Protein AF-A0A6M1SI58-F1 (afdb_monomer_lite)

Radius of gyration: 18.42 Å; chains: 1; bounding box: 45×37×58 Å

Sequence (220 aa):
MPNAGKHRKKKLYQYTIYLAISLVVLVLFWVMNTLDSTPFRLFFGDTNPLVLATFYVVLGLLLFWIHLSKNWLRVYRKENTEGLILAAALALVFGVITIMIDLISPFPEGINLPFPLSLLFYPAIGFVVEILFHLLPLTLLLWLTTKTVKRWSLKDVIWPVIILVAFLEPQYQVLSGFGTQDLMWTDIYVGVYIFLINLTQLWLFKRYDFVSMYLFRLVY

Foldseek 3Di:
DPCPVVLVVVLVVQVVVLVVLLVLLLVLLVVLCVVPCVVVCVVPPPDRSNVVSVVLSVLVSVLQVLCSVVVQFTAADPPLPVLQVVLLVVLVVLVVVVVVVCVVPNDDPPPADDPPNNLSPQLNVLSSCCSPLPSVQLSVQLVCCCVVPVPDDSVRVNLVSQLVSLQPVLVVVLVVPSDDPDDDVVSVVSSVSSSVLSSVLSVSRRVGRNVSSSSSSSND

pLDDT: mean 92.64, std 9.33, range [49.31, 98.69]

Structure (mmCIF, N/CA/C/O backbone):
data_AF-A0A6M1SI58-F1
#
_entry.id   AF-A0A6M1SI58-F1
#
loop_
_atom_site.group_PDB
_atom_site.id
_atom_site.type_symbol
_atom_site.label_atom_id
_atom_site.label_alt_id
_atom_site.label_comp_id
_atom_site.label_asym_id
_atom_site.label_entity_id
_atom_site.label_seq_id
_atom_site.pdbx_PDB_ins_code
_atom_site.Cartn_x
_atom_site.Cartn_y
_atom_site.Cartn_z
_atom_site.occupancy
_atom_site.B_iso_or_equiv
_atom_site.auth_seq_id
_atom_site.auth_comp_id
_atom_site.auth_asym_id
_atom_site.auth_atom_id
_atom_site.pdbx_PDB_model_num
ATOM 1 N N . MET A 1 1 ? -22.406 -9.442 32.245 1.00 56.19 1 MET A N 1
ATOM 2 C CA . MET A 1 1 ? -21.170 -9.145 31.475 1.00 56.19 1 MET A CA 1
ATOM 3 C C . MET A 1 1 ? -20.987 -10.022 30.204 1.00 56.19 1 MET A C 1
ATOM 5 O O . MET A 1 1 ? -19.941 -10.640 30.052 1.00 56.19 1 MET A O 1
ATOM 9 N N . PRO A 1 2 ? -21.927 -10.069 29.232 1.00 60.81 2 PRO A N 1
ATOM 10 C CA . PRO A 1 2 ? -21.791 -10.937 28.040 1.00 60.81 2 PRO A CA 1
ATOM 11 C C . PRO A 1 2 ? -21.026 -10.344 26.827 1.00 60.81 2 PRO A C 1
ATOM 13 O O . PRO A 1 2 ? -20.729 -11.066 25.879 1.00 60.81 2 PRO A O 1
ATOM 16 N N . ASN A 1 3 ? -20.660 -9.053 26.817 1.00 67.25 3 ASN A N 1
ATOM 17 C CA . ASN A 1 3 ? -20.132 -8.393 25.603 1.00 67.25 3 ASN A CA 1
ATOM 18 C C . ASN A 1 3 ? -18.601 -8.435 25.406 1.00 67.25 3 ASN A C 1
ATOM 20 O O . ASN A 1 3 ? -18.126 -8.187 24.294 1.00 67.25 3 ASN A O 1
ATOM 24 N N . ALA A 1 4 ? -17.813 -8.789 26.428 1.00 73.50 4 ALA A N 1
ATOM 25 C CA . ALA A 1 4 ? -16.346 -8.775 26.335 1.00 73.50 4 ALA A CA 1
ATOM 26 C C . ALA A 1 4 ? -15.792 -9.837 25.358 1.00 73.50 4 ALA A C 1
ATOM 28 O O . ALA A 1 4 ? -14.874 -9.564 24.579 1.00 73.50 4 ALA A O 1
ATOM 29 N N . GLY A 1 5 ? -16.397 -11.031 25.321 1.00 74.12 5 GLY A N 1
ATOM 30 C CA . GLY A 1 5 ? -15.952 -12.130 24.454 1.00 74.12 5 GLY A CA 1
ATOM 31 C C . GLY A 1 5 ? -16.120 -11.842 22.957 1.00 74.12 5 GLY A C 1
ATOM 32 O O . GLY A 1 5 ? -15.249 -12.182 22.152 1.00 74.12 5 GLY A O 1
ATOM 33 N N . LYS A 1 6 ? -17.201 -11.152 22.569 1.00 77.50 6 LYS A N 1
ATOM 34 C CA . LYS A 1 6 ? -17.488 -10.814 21.163 1.00 77.50 6 LYS A CA 1
ATOM 35 C C . LYS A 1 6 ? -16.476 -9.811 20.601 1.00 77.50 6 LYS A C 1
ATOM 37 O O . LYS A 1 6 ? -16.100 -9.911 19.435 1.00 77.50 6 LYS A O 1
ATOM 42 N N . HIS A 1 7 ? -16.004 -8.872 21.423 1.00 76.94 7 HIS A N 1
ATOM 43 C CA . HIS A 1 7 ? -15.005 -7.888 21.005 1.00 76.94 7 HIS A CA 1
ATOM 44 C C . HIS A 1 7 ? -13.612 -8.518 20.824 1.00 76.94 7 HIS A C 1
ATOM 46 O O . HIS A 1 7 ? -12.945 -8.253 19.824 1.00 76.94 7 HIS A O 1
ATOM 52 N N . ARG A 1 8 ? -13.209 -9.429 21.726 1.00 81.12 8 ARG A N 1
ATOM 53 C CA . ARG A 1 8 ? -11.933 -10.163 21.625 1.00 81.12 8 ARG A CA 1
ATOM 54 C C . ARG A 1 8 ? -11.858 -11.029 20.364 1.00 81.12 8 ARG A C 1
ATOM 56 O O . ARG A 1 8 ? -10.867 -10.955 19.642 1.00 81.12 8 ARG A O 1
ATOM 63 N N . LYS A 1 9 ? -12.921 -11.783 20.052 1.00 85.19 9 LYS A N 1
ATOM 64 C CA . LYS A 1 9 ? -12.989 -12.617 18.835 1.00 85.19 9 LYS A CA 1
ATOM 65 C C . LYS A 1 9 ? -12.845 -11.791 17.550 1.00 85.19 9 LYS A C 1
ATOM 67 O O . LYS A 1 9 ? -12.127 -12.196 16.644 1.00 85.19 9 LYS A O 1
ATOM 72 N N . LYS A 1 10 ? -13.469 -10.606 17.491 1.00 88.06 10 LYS A N 1
ATOM 73 C CA . LYS A 1 10 ? -13.356 -9.702 16.332 1.00 88.06 10 LYS A CA 1
ATOM 74 C C . LYS A 1 10 ? -11.925 -9.215 16.100 1.00 88.06 10 LYS A C 1
ATOM 76 O O . LYS A 1 10 ? -11.513 -9.151 14.950 1.00 88.06 10 LYS A O 1
ATOM 81 N N . LYS A 1 11 ? -11.177 -8.888 17.162 1.00 90.06 11 LYS A N 1
ATOM 82 C CA . LYS A 1 11 ? -9.770 -8.462 17.046 1.00 90.06 11 LYS A CA 1
ATOM 83 C C . LYS A 1 11 ? -8.862 -9.598 16.587 1.00 90.06 11 LYS A C 1
ATOM 85 O O . LYS A 1 11 ? -8.057 -9.379 15.695 1.00 90.06 11 LYS A O 1
ATOM 90 N N . LEU A 1 12 ? -9.037 -10.804 17.136 1.00 93.19 12 LEU A N 1
ATOM 91 C CA . LEU A 1 12 ? -8.253 -11.973 16.725 1.00 93.19 12 LEU A CA 1
ATOM 92 C C . LEU A 1 12 ? -8.368 -12.219 15.215 1.00 93.19 12 LEU A C 1
ATOM 94 O O . LEU A 1 12 ? -7.360 -12.390 14.546 1.00 93.19 12 LEU A O 1
ATOM 98 N N . TYR A 1 13 ? -9.584 -12.114 14.677 1.00 95.00 13 TYR A N 1
ATOM 99 C CA . TYR A 1 13 ? -9.836 -12.283 13.248 1.00 95.00 13 TYR A CA 1
ATOM 100 C C . TYR A 1 13 ? -9.095 -11.261 12.363 1.00 95.00 13 TYR A C 1
ATOM 102 O O . TYR A 1 13 ? -8.631 -11.616 11.285 1.00 95.00 13 TYR A O 1
ATOM 110 N N . GLN A 1 14 ? -8.927 -10.011 12.820 1.00 97.06 14 GLN A N 1
ATOM 111 C CA . GLN A 1 14 ? -8.127 -9.008 12.096 1.00 97.06 14 GLN A CA 1
ATOM 112 C C . GLN A 1 14 ? -6.666 -9.445 11.974 1.00 97.06 14 GLN A C 1
ATOM 114 O O . GLN A 1 14 ? -6.089 -9.377 10.894 1.00 97.06 14 GLN A O 1
ATOM 119 N N . TYR A 1 15 ? -6.087 -9.908 13.084 1.00 97.00 15 TYR A N 1
ATOM 120 C CA . TYR A 1 15 ? -4.698 -10.354 13.117 1.00 97.00 15 TYR A CA 1
ATOM 121 C C . TYR A 1 15 ? -4.489 -11.617 12.293 1.00 97.00 15 TYR A C 1
ATOM 123 O O . TYR A 1 15 ? -3.497 -11.704 11.585 1.00 97.00 15 TYR A O 1
ATOM 131 N N . THR A 1 16 ? -5.430 -12.563 12.328 1.00 97.31 16 THR A N 1
ATOM 132 C CA . THR A 1 16 ? -5.356 -13.770 11.498 1.00 97.31 16 THR A CA 1
ATOM 133 C C . THR A 1 16 ? -5.305 -13.425 10.011 1.00 97.31 16 THR A C 1
ATOM 135 O O . THR A 1 16 ? -4.467 -13.970 9.303 1.00 97.31 16 THR A O 1
ATOM 138 N N . ILE A 1 17 ? -6.145 -12.495 9.540 1.00 97.69 17 ILE A N 1
ATOM 139 C CA . ILE A 1 17 ? -6.133 -12.072 8.131 1.00 97.69 17 ILE A CA 1
ATOM 140 C C . ILE A 1 17 ? -4.827 -11.367 7.776 1.00 97.69 17 ILE A C 1
ATOM 142 O O . ILE A 1 17 ? -4.224 -11.692 6.758 1.00 97.69 17 ILE A O 1
ATOM 146 N N . TYR A 1 18 ? -4.371 -10.438 8.620 1.00 98.31 18 TYR A N 1
ATOM 147 C CA . TYR A 1 18 ? -3.100 -9.753 8.390 1.00 98.31 18 TYR A CA 1
ATOM 148 C C . TYR A 1 18 ? -1.938 -10.752 8.297 1.00 98.31 18 TYR A C 1
ATOM 150 O O . TYR A 1 18 ? -1.189 -10.723 7.329 1.00 98.31 18 TYR A O 1
ATOM 158 N N . LEU A 1 19 ? -1.840 -11.689 9.247 1.00 98.38 19 LEU A N 1
ATOM 159 C CA . LEU A 1 19 ? -0.795 -12.715 9.257 1.00 98.38 19 LEU A CA 1
ATOM 160 C C . LEU A 1 19 ? -0.874 -13.649 8.045 1.00 98.38 19 LEU A C 1
ATOM 162 O O . LEU A 1 19 ? 0.167 -14.044 7.533 1.00 98.38 19 LEU A O 1
ATOM 166 N N . ALA A 1 20 ? -2.076 -13.979 7.566 1.00 98.38 20 ALA A N 1
ATOM 167 C CA . ALA A 1 20 ? -2.239 -14.774 6.352 1.00 98.38 20 ALA A CA 1
ATOM 168 C C . ALA A 1 20 ? -1.686 -14.040 5.118 1.00 98.38 20 ALA A C 1
ATOM 170 O O . ALA A 1 20 ? -0.918 -14.625 4.359 1.00 98.38 20 ALA A O 1
ATOM 171 N N . ILE A 1 21 ? -2.006 -12.750 4.955 1.00 98.31 21 ILE A N 1
ATOM 172 C CA . ILE A 1 21 ? -1.465 -11.915 3.869 1.00 98.31 21 ILE A CA 1
ATOM 173 C C . ILE A 1 21 ? 0.056 -11.792 3.999 1.00 98.31 21 ILE A C 1
ATOM 175 O O . ILE A 1 21 ? 0.779 -12.006 3.030 1.00 98.31 21 ILE A O 1
ATOM 179 N N . SER A 1 22 ? 0.556 -11.512 5.204 1.00 98.50 22 SER A N 1
ATOM 180 C CA . SER A 1 22 ? 1.991 -11.422 5.475 1.00 98.50 22 SER A CA 1
ATOM 181 C C . SER A 1 22 ? 2.734 -12.722 5.168 1.00 98.50 22 SER A C 1
ATOM 183 O O . SER A 1 22 ? 3.832 -12.670 4.626 1.00 98.50 22 SER A O 1
ATOM 185 N N . LEU A 1 23 ? 2.150 -13.884 5.474 1.00 98.62 23 LEU A N 1
ATOM 186 C CA . LEU A 1 23 ? 2.750 -15.176 5.147 1.00 98.62 23 LEU A CA 1
ATOM 187 C C . LEU A 1 23 ? 2.870 -15.365 3.632 1.00 98.62 23 LEU A C 1
ATOM 189 O O . LEU A 1 23 ? 3.928 -15.775 3.164 1.00 98.62 23 LEU A O 1
ATOM 193 N N . VAL A 1 24 ? 1.824 -15.024 2.872 1.00 98.50 24 VAL A N 1
ATOM 194 C CA . VAL A 1 24 ? 1.874 -15.052 1.402 1.00 98.50 24 VAL A CA 1
ATOM 195 C C . VAL A 1 24 ? 2.994 -14.143 0.896 1.00 98.50 24 VAL A C 1
ATOM 197 O O . VAL A 1 24 ? 3.827 -14.590 0.117 1.00 98.50 24 VAL A O 1
ATOM 200 N N . VAL A 1 25 ? 3.082 -12.909 1.397 1.00 98.19 25 VAL A N 1
ATOM 201 C CA . VAL A 1 25 ? 4.142 -11.958 1.025 1.00 98.19 25 VAL A CA 1
ATOM 202 C C . VAL A 1 25 ? 5.536 -12.506 1.336 1.00 98.19 25 VAL A C 1
ATOM 204 O O . VAL A 1 25 ? 6.417 -12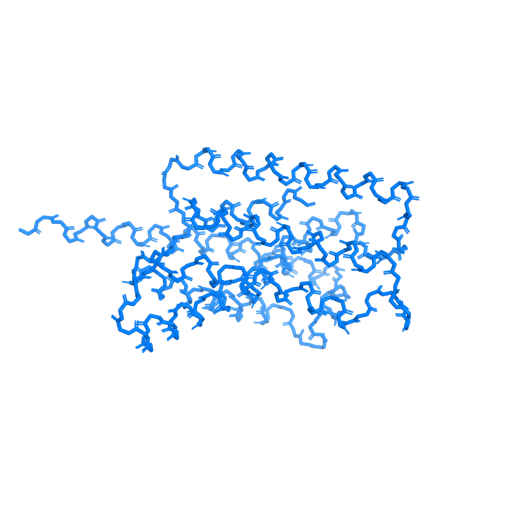.428 0.486 1.00 98.19 25 VAL A O 1
ATOM 207 N N . LEU A 1 26 ? 5.749 -13.111 2.508 1.00 98.50 26 LEU A N 1
ATOM 208 C CA . LEU A 1 26 ? 7.036 -13.717 2.869 1.00 98.50 26 LEU A CA 1
ATOM 209 C C . LEU A 1 26 ? 7.411 -14.880 1.943 1.00 98.50 26 LEU A C 1
ATOM 211 O O . LEU A 1 26 ? 8.577 -15.008 1.571 1.00 98.50 26 LEU A O 1
ATOM 215 N N . VAL A 1 27 ? 6.436 -15.699 1.538 1.00 98.50 27 VAL A N 1
ATOM 216 C CA . VAL A 1 27 ? 6.654 -16.758 0.544 1.00 98.50 27 VAL A CA 1
ATOM 217 C C . VAL A 1 27 ? 7.041 -16.154 -0.805 1.00 98.50 27 VAL A C 1
ATOM 219 O O . VAL A 1 27 ? 8.006 -16.618 -1.404 1.00 98.50 27 VAL A O 1
ATOM 222 N N . LEU A 1 28 ? 6.363 -15.096 -1.261 1.00 98.19 28 LEU A N 1
ATOM 223 C CA . LEU A 1 28 ? 6.714 -14.408 -2.510 1.00 98.19 28 LEU A CA 1
ATOM 224 C C . LEU A 1 28 ? 8.128 -13.818 -2.461 1.00 98.19 28 LEU A C 1
ATOM 226 O O . LEU A 1 28 ? 8.895 -14.007 -3.400 1.00 98.19 28 LEU A O 1
ATOM 230 N N . PHE A 1 29 ? 8.506 -13.179 -1.350 1.00 97.56 29 PHE A N 1
ATOM 231 C CA . PHE A 1 29 ? 9.873 -12.706 -1.120 1.00 97.56 29 PHE A CA 1
ATOM 232 C C . PHE A 1 29 ? 10.892 -13.841 -1.180 1.00 97.56 29 PHE A C 1
ATOM 234 O O . PHE A 1 29 ? 11.939 -13.685 -1.801 1.00 97.56 29 PHE A O 1
ATOM 241 N N . TRP A 1 30 ? 10.597 -14.977 -0.545 1.00 98.06 30 TRP A N 1
ATOM 242 C CA . TRP A 1 30 ? 11.500 -16.125 -0.530 1.00 98.06 30 TRP A CA 1
ATOM 243 C C . TRP A 1 30 ? 11.685 -16.703 -1.933 1.00 98.06 30 TRP A C 1
ATOM 245 O O . TRP A 1 30 ? 12.823 -16.845 -2.369 1.00 98.06 30 TRP A O 1
ATOM 255 N N . VAL A 1 31 ? 10.588 -16.968 -2.651 1.00 98.00 31 VAL A N 1
ATOM 256 C CA . VAL A 1 31 ? 10.623 -17.502 -4.022 1.00 98.00 31 VAL A CA 1
ATOM 257 C C . VAL A 1 31 ? 11.325 -16.529 -4.967 1.00 98.00 31 VAL A C 1
ATOM 259 O O . VAL A 1 31 ? 12.186 -16.932 -5.737 1.00 98.00 31 VAL A O 1
ATOM 262 N N . MET A 1 32 ? 11.007 -15.236 -4.903 1.00 96.44 32 MET A N 1
ATOM 263 C CA . MET A 1 32 ? 11.659 -14.250 -5.762 1.00 96.44 32 MET A CA 1
ATOM 264 C C . MET A 1 32 ? 13.156 -14.151 -5.446 1.00 96.44 32 MET A C 1
ATOM 266 O O . MET A 1 32 ? 13.969 -14.152 -6.358 1.00 96.44 32 MET A O 1
ATOM 270 N N . ASN A 1 33 ? 13.548 -14.163 -4.170 1.00 95.69 33 ASN A N 1
ATOM 271 C CA . ASN A 1 33 ? 14.956 -14.103 -3.781 1.00 95.69 33 ASN A CA 1
ATOM 272 C C . ASN A 1 33 ? 15.765 -15.344 -4.204 1.00 95.69 33 ASN A C 1
ATOM 274 O O . ASN A 1 33 ? 16.976 -15.231 -4.388 1.00 95.69 33 ASN A O 1
ATOM 278 N N . THR A 1 34 ? 15.138 -16.518 -4.342 1.00 96.69 34 THR A N 1
ATOM 279 C CA . THR A 1 34 ? 15.811 -17.720 -4.861 1.00 96.69 34 THR A CA 1
ATOM 280 C C . THR A 1 34 ? 15.892 -17.744 -6.386 1.00 96.69 34 THR A C 1
ATOM 282 O O . THR A 1 34 ? 16.839 -18.323 -6.913 1.00 96.69 34 THR A O 1
ATOM 285 N N . LEU A 1 35 ? 14.936 -17.122 -7.084 1.00 96.50 35 LEU A N 1
ATOM 286 C CA . LEU A 1 35 ? 14.930 -17.013 -8.545 1.00 96.50 35 LEU A CA 1
ATOM 287 C C . LEU A 1 35 ? 15.844 -15.887 -9.045 1.00 96.50 35 LEU A C 1
ATOM 289 O O . LEU A 1 35 ? 16.734 -16.136 -9.852 1.00 96.50 35 LEU A O 1
ATOM 293 N N . ASP A 1 36 ? 15.627 -14.661 -8.565 1.00 94.75 36 ASP A N 1
ATOM 294 C CA . ASP A 1 36 ? 16.416 -13.476 -8.895 1.00 94.75 36 ASP A CA 1
ATOM 295 C C . ASP A 1 36 ? 16.286 -12.401 -7.799 1.00 94.75 36 ASP A C 1
ATOM 297 O O . ASP A 1 36 ? 15.251 -11.756 -7.628 1.00 94.75 36 ASP A O 1
ATOM 301 N N . SER A 1 37 ? 17.369 -12.174 -7.052 1.00 94.06 37 SER A N 1
ATOM 302 C CA . SER A 1 37 ? 17.412 -11.143 -6.002 1.00 94.06 37 SER A CA 1
ATOM 303 C C . SER A 1 37 ? 17.686 -9.728 -6.529 1.00 94.06 37 SER A C 1
ATOM 305 O O . SER A 1 37 ? 17.553 -8.765 -5.770 1.00 94.06 37 SER A O 1
ATOM 307 N N . THR A 1 38 ? 18.066 -9.581 -7.804 1.00 94.38 38 THR A N 1
ATOM 308 C CA . THR A 1 38 ? 18.498 -8.304 -8.397 1.00 94.38 38 THR A CA 1
ATOM 309 C C . THR A 1 38 ? 17.452 -7.203 -8.232 1.00 94.38 38 THR A C 1
ATOM 311 O O . THR A 1 38 ? 17.820 -6.119 -7.770 1.00 94.38 38 THR A O 1
ATOM 314 N N . PRO A 1 39 ? 16.148 -7.454 -8.472 1.00 93.00 39 PRO A N 1
ATOM 315 C CA . PRO A 1 39 ? 15.143 -6.412 -8.305 1.00 93.00 39 PRO A CA 1
ATOM 316 C C . PRO A 1 39 ? 15.027 -5.919 -6.864 1.00 93.00 39 PRO A C 1
ATOM 318 O O . PRO A 1 39 ? 14.841 -4.731 -6.644 1.00 93.00 39 PRO A O 1
ATOM 321 N N . PHE A 1 40 ? 15.199 -6.788 -5.862 1.00 93.94 40 PHE A N 1
ATOM 322 C CA . PHE A 1 40 ? 15.189 -6.353 -4.463 1.00 93.94 40 PHE A CA 1
ATOM 323 C C . PHE A 1 40 ? 16.426 -5.545 -4.086 1.00 93.94 40 PHE A C 1
ATOM 325 O O . PHE A 1 40 ? 16.305 -4.610 -3.296 1.00 93.94 40 PHE A O 1
ATOM 332 N N . ARG A 1 41 ? 17.596 -5.855 -4.656 1.00 92.94 41 ARG A N 1
ATOM 333 C CA . ARG A 1 41 ? 18.825 -5.094 -4.388 1.00 92.94 41 ARG A CA 1
ATOM 334 C C . ARG A 1 41 ? 18.720 -3.639 -4.830 1.00 92.94 41 ARG A C 1
ATOM 336 O O . ARG A 1 41 ? 19.284 -2.777 -4.166 1.00 92.94 41 ARG A O 1
ATOM 343 N N . LEU A 1 42 ? 17.956 -3.355 -5.887 1.00 89.25 42 LEU A N 1
ATOM 344 C CA . LEU A 1 42 ? 17.700 -1.982 -6.332 1.00 89.25 42 LEU A CA 1
ATOM 345 C C . LEU A 1 42 ? 17.054 -1.128 -5.225 1.00 89.25 42 LEU A C 1
ATOM 347 O O . LEU A 1 42 ? 17.395 0.040 -5.071 1.00 89.25 42 LEU A O 1
ATOM 351 N N . PHE A 1 43 ? 16.155 -1.718 -4.431 1.00 89.06 43 PHE A N 1
ATOM 352 C CA . PHE A 1 43 ? 15.414 -1.011 -3.380 1.00 89.06 43 PHE A CA 1
ATOM 353 C C . PHE A 1 43 ? 16.041 -1.150 -1.989 1.00 89.06 43 PHE A C 1
ATOM 355 O O . PHE A 1 43 ? 15.927 -0.247 -1.163 1.00 89.06 43 PHE A O 1
ATOM 362 N N . PHE A 1 44 ? 16.680 -2.284 -1.706 1.00 93.00 44 PHE A N 1
ATOM 363 C CA . PHE A 1 44 ? 17.150 -2.650 -0.367 1.00 93.00 44 PHE A CA 1
ATOM 364 C C . PHE A 1 44 ? 18.678 -2.713 -0.228 1.00 93.00 44 PHE A C 1
ATOM 366 O O . PHE A 1 44 ? 19.191 -2.974 0.868 1.00 93.00 44 PHE A O 1
ATOM 373 N N . GLY A 1 45 ? 19.412 -2.471 -1.318 1.00 93.31 45 GLY A N 1
ATOM 374 C CA . GLY A 1 45 ? 20.860 -2.636 -1.379 1.00 93.31 45 GLY A CA 1
ATOM 375 C C . GLY A 1 45 ? 21.274 -4.083 -1.109 1.00 93.31 45 GLY A C 1
ATOM 376 O O . GLY A 1 45 ? 20.592 -5.028 -1.500 1.00 93.31 45 GLY A O 1
ATOM 377 N N . ASP A 1 46 ? 22.375 -4.262 -0.382 1.00 95.19 46 ASP A N 1
ATOM 378 C CA . ASP A 1 46 ? 22.899 -5.588 -0.021 1.00 95.19 46 ASP A CA 1
ATOM 379 C C . ASP A 1 46 ? 22.191 -6.232 1.185 1.00 95.19 46 ASP A C 1
ATOM 381 O O . ASP A 1 46 ? 22.584 -7.300 1.662 1.00 95.19 46 ASP A O 1
ATOM 385 N N . THR A 1 47 ? 21.136 -5.600 1.703 1.00 96.25 47 THR A N 1
ATOM 386 C CA . THR A 1 47 ? 20.381 -6.142 2.834 1.00 96.25 47 THR A CA 1
ATOM 387 C C . THR A 1 47 ? 19.574 -7.360 2.397 1.00 96.25 47 THR A C 1
ATOM 389 O O . THR A 1 47 ? 18.919 -7.347 1.358 1.00 96.25 47 THR A O 1
ATOM 392 N N . ASN A 1 48 ? 19.554 -8.410 3.224 1.00 95.75 48 ASN A N 1
ATOM 393 C CA . ASN A 1 48 ? 18.763 -9.606 2.945 1.00 95.75 48 ASN A CA 1
ATOM 394 C C . ASN A 1 48 ? 17.253 -9.261 2.829 1.00 95.75 48 ASN A C 1
ATOM 396 O O . ASN A 1 48 ? 16.656 -8.846 3.834 1.00 95.75 48 ASN A O 1
ATOM 400 N N . PRO A 1 49 ? 16.607 -9.480 1.662 1.00 95.56 49 PRO A N 1
ATOM 401 C CA . PRO A 1 49 ? 15.211 -9.094 1.442 1.00 95.56 49 PRO A CA 1
ATOM 402 C C . PRO A 1 49 ? 14.226 -9.765 2.403 1.00 95.56 49 PRO A C 1
ATOM 404 O O . PRO A 1 49 ? 13.240 -9.150 2.799 1.00 95.56 49 PRO A O 1
ATOM 407 N N . LEU A 1 50 ? 14.501 -10.997 2.843 1.00 96.81 50 LEU A N 1
ATOM 408 C CA . LEU A 1 50 ? 13.636 -11.709 3.788 1.00 96.81 50 LEU A CA 1
ATOM 409 C C . LEU A 1 50 ? 13.682 -11.122 5.195 1.00 96.81 50 LEU A C 1
ATOM 411 O O . LEU A 1 50 ? 12.659 -11.090 5.883 1.00 96.81 50 LEU A O 1
ATOM 415 N N . VAL A 1 51 ? 14.852 -10.647 5.625 1.00 97.62 51 VAL A N 1
ATOM 416 C CA . VAL A 1 51 ? 14.999 -9.972 6.920 1.00 97.62 51 VAL A CA 1
ATOM 417 C C . VAL A 1 51 ? 14.192 -8.675 6.911 1.00 97.62 51 VAL A C 1
ATOM 419 O O . VAL A 1 51 ? 13.433 -8.423 7.846 1.00 97.62 51 VAL A O 1
ATOM 422 N N . LEU A 1 52 ? 14.278 -7.899 5.827 1.00 97.00 52 LEU A N 1
ATOM 423 C CA . LEU A 1 52 ? 13.491 -6.675 5.665 1.00 97.00 52 LEU A CA 1
ATOM 424 C C . LEU A 1 52 ? 11.992 -6.952 5.563 1.00 97.00 52 LEU A C 1
ATOM 426 O O . LEU A 1 52 ? 11.211 -6.315 6.265 1.00 97.00 52 LEU A O 1
ATOM 430 N N . ALA A 1 53 ? 11.575 -7.930 4.761 1.00 97.50 53 ALA A N 1
ATOM 431 C CA . ALA A 1 53 ? 10.171 -8.315 4.666 1.00 97.50 53 ALA A CA 1
ATOM 432 C C . ALA A 1 53 ? 9.612 -8.716 6.042 1.00 97.50 53 ALA A C 1
ATOM 434 O O . ALA A 1 53 ? 8.546 -8.251 6.444 1.00 97.50 53 ALA A O 1
ATOM 435 N N . THR A 1 54 ? 10.372 -9.498 6.816 1.00 98.44 54 THR A N 1
ATOM 436 C CA . THR A 1 54 ? 10.006 -9.876 8.190 1.00 98.44 54 THR A CA 1
ATOM 437 C C . THR A 1 54 ? 9.892 -8.652 9.097 1.00 98.44 54 THR A C 1
ATOM 439 O O . THR A 1 54 ? 8.924 -8.530 9.852 1.00 98.44 54 THR A O 1
ATOM 442 N N . PHE A 1 55 ? 10.838 -7.715 8.999 1.00 98.44 55 PHE A N 1
ATOM 443 C CA . PHE A 1 55 ? 10.781 -6.449 9.725 1.00 98.44 55 PHE A CA 1
ATOM 444 C C . PHE A 1 55 ? 9.498 -5.668 9.403 1.00 98.44 55 PHE A C 1
ATOM 446 O O . PHE A 1 55 ? 8.786 -5.267 10.326 1.00 98.44 55 PHE A O 1
ATOM 453 N N . TYR A 1 56 ? 9.141 -5.512 8.123 1.00 98.44 56 TYR A N 1
ATOM 454 C CA . TYR A 1 56 ? 7.922 -4.801 7.719 1.00 98.44 56 TYR A CA 1
ATOM 455 C C . TYR A 1 56 ? 6.638 -5.522 8.142 1.00 98.44 56 TYR A C 1
ATOM 457 O O . TYR A 1 56 ? 5.672 -4.863 8.530 1.00 98.44 56 TYR A O 1
ATOM 465 N N . VAL A 1 57 ? 6.625 -6.859 8.160 1.00 98.62 57 VAL A N 1
ATOM 466 C CA . VAL A 1 57 ? 5.504 -7.643 8.706 1.00 98.62 57 VAL A CA 1
ATOM 467 C C . VAL A 1 57 ? 5.298 -7.340 10.190 1.00 98.62 57 VAL A C 1
ATOM 469 O O . VAL A 1 57 ? 4.166 -7.065 10.605 1.00 98.62 57 VAL A O 1
ATOM 472 N N . VAL A 1 58 ? 6.373 -7.343 10.986 1.00 98.62 58 VAL A N 1
ATOM 473 C CA . VAL A 1 58 ? 6.313 -7.014 12.420 1.00 98.62 58 VAL A CA 1
ATOM 474 C C . VAL A 1 58 ? 5.899 -5.558 12.620 1.00 98.62 58 VAL A C 1
ATOM 476 O O . VAL A 1 58 ? 5.022 -5.280 13.437 1.00 98.62 58 VAL A O 1
ATOM 479 N N . LEU A 1 59 ? 6.465 -4.631 11.845 1.00 98.69 59 LEU A N 1
ATOM 480 C CA . LEU A 1 59 ? 6.107 -3.217 11.901 1.00 98.69 59 LEU A CA 1
ATOM 481 C C . LEU A 1 59 ? 4.615 -3.013 11.618 1.00 98.69 59 LEU A C 1
ATOM 483 O O . LEU A 1 59 ? 3.918 -2.398 12.424 1.00 98.69 59 LEU A O 1
ATOM 487 N N . GLY A 1 60 ? 4.089 -3.576 10.530 1.00 98.50 60 GLY A N 1
ATOM 488 C CA . GLY A 1 60 ? 2.669 -3.469 10.210 1.00 98.50 60 GLY A CA 1
ATOM 489 C C . GLY A 1 60 ? 1.772 -4.107 11.275 1.00 98.50 60 GLY A C 1
ATOM 490 O O . GLY A 1 60 ? 0.733 -3.538 11.610 1.00 98.50 60 GLY A O 1
ATOM 491 N N . LEU A 1 61 ? 2.197 -5.208 11.911 1.00 98.50 61 LEU A N 1
ATOM 492 C CA . LEU A 1 61 ? 1.471 -5.809 13.036 1.00 98.50 61 LEU A CA 1
ATOM 493 C C . LEU A 1 61 ? 1.363 -4.839 14.225 1.00 98.50 61 LEU A C 1
ATOM 495 O O . LEU A 1 61 ? 0.282 -4.688 14.806 1.00 98.50 61 LEU A O 1
ATOM 499 N N . LEU A 1 62 ? 2.462 -4.159 14.567 1.00 98.44 62 LEU A N 1
ATOM 500 C CA . LEU A 1 62 ? 2.501 -3.150 15.630 1.00 98.44 62 LEU A CA 1
ATOM 501 C C . LEU A 1 62 ? 1.617 -1.940 15.293 1.00 98.44 62 LEU A C 1
ATOM 503 O O . LEU A 1 62 ? 0.844 -1.481 16.137 1.00 98.44 62 LEU A O 1
ATOM 507 N N . LEU A 1 63 ? 1.668 -1.456 14.051 1.00 98.50 63 LEU A N 1
ATOM 508 C CA . LEU A 1 63 ? 0.838 -0.342 13.589 1.00 98.50 63 LEU A CA 1
ATOM 509 C C . LEU A 1 63 ? -0.652 -0.711 13.621 1.00 98.50 63 LEU A C 1
ATOM 511 O O . LEU A 1 63 ? -1.470 0.042 14.154 1.00 98.50 63 LEU A O 1
ATOM 515 N N . PHE A 1 64 ? -1.024 -1.904 13.150 1.00 98.25 64 PHE A N 1
ATOM 516 C CA . PHE A 1 64 ? -2.403 -2.379 13.249 1.00 98.25 64 PHE A CA 1
ATOM 517 C C . PHE A 1 64 ? -2.854 -2.584 14.687 1.00 98.25 64 PHE A C 1
ATOM 519 O O . PHE A 1 64 ? -4.016 -2.322 14.999 1.00 98.25 64 PHE A O 1
ATOM 526 N N . TRP A 1 65 ? -1.967 -2.994 15.592 1.00 97.50 65 TRP A N 1
ATOM 527 C CA . TRP A 1 65 ? -2.294 -3.020 17.012 1.00 97.50 65 TRP A CA 1
ATOM 528 C C . TRP A 1 65 ? -2.686 -1.633 17.537 1.00 97.50 65 TRP A C 1
ATOM 530 O O . TRP A 1 65 ? -3.716 -1.519 18.210 1.00 97.50 65 TRP A O 1
ATOM 540 N N . ILE A 1 66 ? -1.978 -0.571 17.141 1.00 97.19 66 ILE A N 1
ATOM 541 C CA . ILE A 1 66 ? -2.354 0.812 17.473 1.00 97.19 66 ILE A CA 1
ATOM 542 C C . ILE A 1 66 ? -3.731 1.153 16.883 1.00 97.19 66 ILE A C 1
ATOM 544 O O . ILE A 1 66 ? -4.638 1.522 17.638 1.00 97.19 66 ILE A O 1
ATOM 548 N N . HIS A 1 67 ? -3.938 0.957 15.577 1.00 96.62 67 HIS A N 1
ATOM 549 C CA . HIS A 1 67 ? -5.210 1.269 14.903 1.00 96.62 67 HIS A CA 1
ATOM 550 C C . HIS A 1 67 ? -6.407 0.527 15.504 1.00 96.62 67 HIS A C 1
ATOM 552 O O . HIS A 1 67 ? -7.450 1.130 15.761 1.00 96.62 67 HIS A O 1
ATOM 558 N N . LEU A 1 68 ? -6.254 -0.766 15.797 1.00 95.75 68 LEU A N 1
ATOM 559 C CA . LEU A 1 68 ? -7.303 -1.602 16.384 1.00 95.75 68 LEU A CA 1
ATOM 560 C C . LEU A 1 68 ? -7.536 -1.303 17.872 1.00 95.75 68 LEU A C 1
ATOM 562 O O . LEU A 1 68 ? -8.649 -1.501 18.370 1.00 95.75 68 LEU A O 1
ATOM 566 N N . SER A 1 69 ? -6.518 -0.835 18.603 1.00 94.88 69 SER A N 1
ATOM 567 C CA . SER A 1 69 ? -6.673 -0.382 19.992 1.00 94.88 69 SER A CA 1
ATOM 568 C C . SER A 1 69 ? -7.488 0.911 20.078 1.00 94.88 69 SER A C 1
ATOM 570 O O . SER A 1 69 ? -8.328 1.042 20.967 1.00 94.88 69 SER A O 1
ATOM 572 N N . LYS A 1 70 ? -7.298 1.820 19.113 1.00 93.62 70 LYS A N 1
ATOM 573 C CA . LYS A 1 70 ? -7.993 3.110 19.011 1.00 93.62 70 LYS A CA 1
ATOM 574 C C . LYS A 1 70 ? -9.279 3.058 18.180 1.00 93.62 70 LYS A C 1
ATOM 576 O O . LYS A 1 70 ? -10.006 4.046 18.129 1.00 93.62 70 LYS A O 1
ATOM 581 N N . ASN A 1 71 ? -9.568 1.917 17.547 1.00 93.88 71 ASN A N 1
ATOM 582 C CA . ASN A 1 71 ? -10.665 1.740 16.590 1.00 93.88 71 ASN A CA 1
ATOM 583 C C . ASN A 1 71 ? -10.643 2.812 15.477 1.00 93.88 71 ASN A C 1
ATOM 585 O O . ASN A 1 71 ? -11.688 3.332 15.093 1.00 93.88 71 ASN A O 1
ATOM 589 N N . TRP A 1 72 ? -9.446 3.148 14.987 1.00 94.88 72 TRP A N 1
ATOM 590 C CA . TRP A 1 72 ? -9.250 4.095 13.887 1.00 94.88 72 TRP A CA 1
ATOM 591 C C . TRP A 1 72 ? -9.510 3.427 12.542 1.00 94.88 72 TRP A C 1
ATOM 593 O O . TRP A 1 72 ? -10.463 3.780 11.852 1.00 94.88 72 TRP A O 1
ATOM 603 N N . LEU A 1 73 ? -8.696 2.426 12.206 1.00 96.38 73 LEU A N 1
ATOM 604 C CA . LEU A 1 73 ? -8.755 1.687 10.948 1.00 96.38 73 LEU A CA 1
ATOM 605 C C . LEU A 1 73 ? -8.723 0.179 11.211 1.00 96.38 73 LEU A C 1
ATOM 607 O O . LEU A 1 73 ? -8.414 -0.276 12.316 1.00 96.38 73 LEU A O 1
ATOM 611 N N . ARG A 1 74 ? -9.122 -0.605 10.207 1.00 97.12 74 ARG A N 1
ATOM 612 C CA . ARG A 1 74 ? -9.288 -2.061 10.313 1.00 97.12 74 ARG A CA 1
ATOM 613 C C . ARG A 1 74 ? -8.538 -2.766 9.198 1.00 97.12 74 ARG A C 1
ATOM 615 O O . ARG A 1 74 ? -8.492 -2.264 8.082 1.00 97.12 74 ARG A O 1
ATOM 622 N N . VAL A 1 75 ? -8.025 -3.954 9.503 1.00 97.19 75 VAL A N 1
ATOM 623 C CA . VAL A 1 75 ? -7.401 -4.828 8.506 1.00 97.19 75 VAL A CA 1
ATOM 624 C C . VAL A 1 75 ? -8.460 -5.333 7.533 1.00 97.19 75 VAL A C 1
ATOM 626 O O . VAL A 1 75 ? -8.26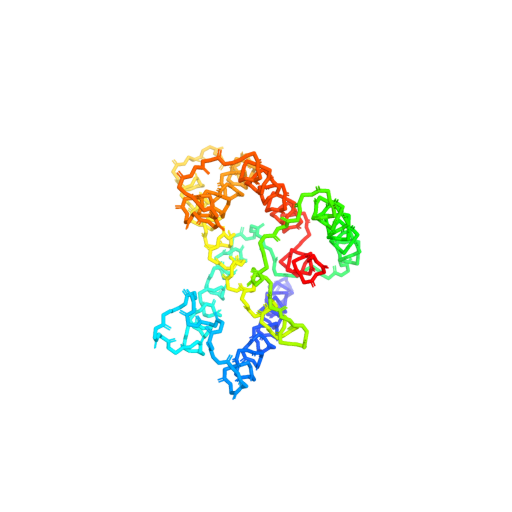2 -5.272 6.330 1.00 97.19 75 VAL A O 1
ATOM 629 N N . TYR A 1 76 ? -9.601 -5.791 8.053 1.00 96.19 76 TYR A N 1
ATOM 630 C CA . TYR A 1 76 ? -10.666 -6.392 7.254 1.00 96.19 76 TYR A CA 1
ATOM 631 C C . TYR A 1 76 ? -12.050 -6.148 7.859 1.00 96.19 76 TYR A C 1
ATOM 633 O O . TYR A 1 76 ? -12.256 -6.269 9.070 1.00 96.19 76 TYR A O 1
ATOM 641 N N . ARG A 1 77 ? -13.048 -5.861 7.032 1.00 93.62 77 ARG A N 1
ATOM 642 C CA . ARG A 1 77 ? -14.457 -5.829 7.420 1.00 93.62 77 ARG A CA 1
ATOM 643 C C . ARG A 1 77 ? -15.160 -7.034 6.811 1.00 93.62 77 ARG A C 1
ATOM 645 O O . ARG A 1 77 ? -15.101 -7.282 5.616 1.00 93.62 77 ARG A O 1
ATOM 652 N N . LYS A 1 78 ? -15.848 -7.798 7.662 1.00 88.94 78 LYS A N 1
ATOM 653 C CA . LYS A 1 78 ? -16.716 -8.880 7.194 1.00 88.94 78 LYS A CA 1
ATOM 654 C C . LYS A 1 78 ? -17.795 -8.282 6.278 1.00 88.94 78 LYS A C 1
ATOM 656 O O . LYS A 1 78 ? -18.295 -7.210 6.605 1.00 88.94 78 LYS A O 1
ATOM 661 N N . GLU A 1 79 ? -18.124 -8.981 5.189 1.00 87.81 79 GLU A N 1
ATOM 662 C CA . GLU A 1 79 ? -19.122 -8.567 4.179 1.00 87.81 79 GLU A CA 1
ATOM 663 C C . GLU A 1 79 ? -18.718 -7.322 3.364 1.00 87.81 79 GLU A C 1
ATOM 665 O O . GLU A 1 79 ? -19.561 -6.602 2.844 1.00 87.81 79 GLU A O 1
ATOM 670 N N . ASN A 1 80 ? -17.416 -7.078 3.208 1.00 92.69 80 ASN A N 1
ATOM 671 C CA . ASN A 1 80 ? -16.887 -5.965 2.422 1.00 92.69 80 ASN A CA 1
ATOM 672 C C . ASN A 1 80 ? -16.740 -6.285 0.916 1.00 92.69 80 ASN A C 1
ATOM 674 O O . ASN A 1 80 ? -15.722 -5.990 0.299 1.00 92.69 80 ASN A O 1
ATOM 678 N N . THR A 1 81 ? -17.732 -6.927 0.303 1.00 94.69 81 THR A N 1
ATOM 679 C CA . THR A 1 81 ? -17.673 -7.264 -1.133 1.00 94.69 81 THR A CA 1
ATOM 680 C C . THR A 1 81 ? -17.687 -6.015 -2.012 1.00 94.69 81 THR A C 1
ATOM 682 O O . THR A 1 81 ? -16.938 -5.945 -2.981 1.00 94.69 81 THR A O 1
ATOM 685 N N . GLU A 1 82 ? -18.475 -5.006 -1.634 1.00 95.88 82 GLU A N 1
ATOM 686 C CA . GLU A 1 82 ? -18.536 -3.708 -2.314 1.00 95.88 82 GLU A CA 1
ATOM 687 C C . GLU A 1 82 ? -17.158 -3.037 -2.380 1.00 95.88 82 GLU A C 1
ATOM 689 O O . GLU A 1 82 ? -16.741 -2.606 -3.451 1.00 95.88 82 GLU A O 1
ATOM 694 N N . GLY A 1 83 ? -16.421 -3.005 -1.262 1.00 96.69 83 GLY A N 1
ATOM 695 C CA . GLY A 1 83 ? -15.091 -2.400 -1.211 1.00 96.69 83 GLY A CA 1
ATOM 696 C C . GLY A 1 83 ? -14.074 -3.123 -2.089 1.00 96.69 83 GLY A C 1
ATOM 697 O O . GLY A 1 83 ? -13.266 -2.464 -2.736 1.00 96.69 83 GLY A O 1
ATOM 698 N N . LEU A 1 84 ? -14.141 -4.457 -2.166 1.00 97.50 84 LEU A N 1
ATOM 699 C CA . LEU A 1 84 ? -13.254 -5.248 -3.026 1.00 97.50 84 LEU A CA 1
ATOM 700 C C . LEU A 1 84 ? -13.558 -5.041 -4.516 1.00 97.50 84 LEU A C 1
ATOM 702 O O . LEU A 1 84 ? -12.635 -4.852 -5.305 1.00 97.50 84 LEU A O 1
ATOM 706 N N . ILE A 1 85 ? -14.841 -5.037 -4.896 1.00 98.00 85 ILE A N 1
ATOM 707 C CA . ILE A 1 85 ? -15.265 -4.784 -6.282 1.00 98.00 85 ILE A CA 1
ATOM 708 C C . ILE A 1 85 ? -14.867 -3.370 -6.698 1.00 98.00 85 ILE A C 1
ATOM 710 O O . ILE A 1 85 ? -14.305 -3.180 -7.773 1.00 98.00 85 ILE A O 1
ATOM 714 N N . LEU A 1 86 ? -15.122 -2.381 -5.838 1.00 98.25 86 LEU A N 1
ATOM 715 C CA . LEU A 1 86 ? -14.783 -0.996 -6.129 1.00 98.25 86 LEU A CA 1
ATOM 716 C C . LEU A 1 86 ? -13.268 -0.784 -6.213 1.00 98.25 86 LEU A C 1
ATOM 718 O O . LEU A 1 86 ? -12.812 -0.076 -7.104 1.00 98.25 86 LEU A O 1
ATOM 722 N N . ALA A 1 87 ? -12.491 -1.423 -5.333 1.00 98.25 87 ALA A N 1
ATOM 723 C CA . ALA A 1 87 ? -11.033 -1.408 -5.401 1.00 98.25 87 ALA A CA 1
ATOM 724 C C . ALA A 1 87 ? -10.527 -1.950 -6.745 1.00 98.25 87 ALA A C 1
ATOM 726 O O . ALA A 1 87 ? -9.752 -1.275 -7.413 1.00 98.25 87 ALA A O 1
ATOM 727 N N . ALA A 1 88 ? -11.014 -3.117 -7.175 1.00 98.19 88 ALA A N 1
ATOM 728 C CA . ALA A 1 88 ? -10.627 -3.707 -8.454 1.00 98.19 88 ALA A CA 1
ATOM 729 C C . ALA A 1 88 ? -11.067 -2.851 -9.657 1.00 98.19 88 ALA A C 1
ATOM 731 O O . ALA A 1 88 ? -10.297 -2.663 -10.594 1.00 98.19 88 ALA A O 1
ATOM 732 N N . ALA A 1 89 ? -12.282 -2.296 -9.626 1.00 98.31 89 ALA A N 1
ATOM 733 C CA . ALA A 1 89 ? -12.797 -1.453 -10.703 1.00 98.31 89 ALA A CA 1
ATOM 734 C C . ALA A 1 89 ? -12.001 -0.150 -10.848 1.00 98.31 89 ALA A C 1
ATOM 736 O O . ALA A 1 89 ? -11.644 0.230 -11.960 1.00 98.31 89 ALA A O 1
ATOM 737 N N . LEU A 1 90 ? -11.694 0.525 -9.736 1.00 98.38 90 LEU A N 1
ATOM 738 C CA . LEU A 1 90 ? -10.875 1.736 -9.765 1.00 98.38 90 LEU A CA 1
ATOM 739 C C . LEU A 1 90 ? -9.452 1.420 -10.230 1.00 98.38 90 LEU A C 1
ATOM 741 O O . LEU A 1 90 ? -8.932 2.139 -11.076 1.00 98.38 90 LEU A O 1
ATOM 745 N N . ALA A 1 91 ? -8.851 0.335 -9.735 1.00 97.94 91 ALA A N 1
ATOM 746 C CA . ALA A 1 91 ? -7.524 -0.100 -10.160 1.00 97.94 91 ALA A CA 1
ATOM 747 C C . ALA A 1 91 ? -7.464 -0.352 -11.672 1.00 97.94 91 ALA A C 1
ATOM 749 O O . ALA A 1 91 ? -6.544 0.122 -12.327 1.00 97.94 91 ALA A O 1
ATOM 750 N N . LEU A 1 92 ? -8.492 -0.991 -12.243 1.00 97.62 92 LEU A N 1
ATOM 751 C CA . LEU A 1 92 ? -8.608 -1.184 -13.688 1.00 97.62 92 LEU A CA 1
ATOM 752 C C . LEU A 1 92 ? -8.690 0.147 -14.447 1.00 97.62 92 LEU A C 1
ATOM 754 O O . LEU A 1 92 ? -8.041 0.300 -15.476 1.00 97.62 92 LEU A O 1
ATOM 758 N N . VAL A 1 93 ? -9.467 1.116 -13.949 1.00 98.12 93 VAL A N 1
ATOM 759 C CA . VAL A 1 93 ? -9.566 2.450 -14.568 1.00 98.12 93 VAL A CA 1
ATOM 760 C C . VAL A 1 93 ? -8.205 3.141 -14.586 1.00 98.12 93 VAL A C 1
ATOM 762 O O . VAL A 1 93 ? -7.797 3.632 -15.635 1.00 98.12 93 VAL A O 1
ATOM 765 N N . PHE A 1 94 ? -7.488 3.143 -13.460 1.00 98.00 94 PHE A N 1
ATOM 766 C CA . PHE A 1 94 ? -6.128 3.673 -13.407 1.00 98.00 94 PHE A CA 1
ATOM 767 C C . PHE A 1 94 ? -5.209 2.883 -14.361 1.00 98.00 94 PHE A C 1
ATOM 769 O O . PHE A 1 94 ? -4.604 3.467 -15.253 1.00 98.00 94 PHE A O 1
ATOM 776 N N . GLY A 1 95 ? -5.184 1.552 -14.304 1.00 96.38 95 GLY A N 1
ATOM 777 C CA . GLY A 1 95 ? -4.363 0.733 -15.205 1.00 96.38 95 GLY A CA 1
ATOM 778 C C . GLY A 1 95 ? -4.573 1.070 -16.689 1.00 96.38 95 GLY A C 1
ATOM 779 O O . GLY A 1 95 ? -3.608 1.296 -17.417 1.00 96.38 95 G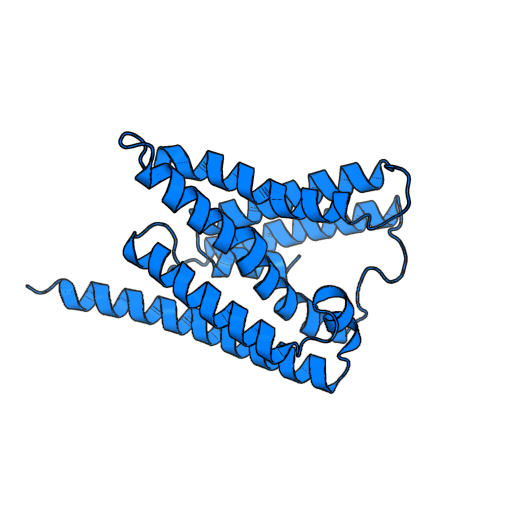LY A O 1
ATOM 780 N N . VAL A 1 96 ? -5.830 1.216 -17.127 1.00 97.06 96 VAL A N 1
ATOM 781 C CA . VAL A 1 96 ? -6.167 1.633 -18.500 1.00 97.06 96 VAL A CA 1
ATOM 782 C C . VAL A 1 96 ? -5.628 3.028 -18.823 1.00 97.06 96 VAL A C 1
ATOM 784 O O . VAL A 1 96 ? -5.060 3.214 -19.896 1.00 97.06 96 VAL A O 1
ATOM 787 N N . ILE A 1 97 ? -5.762 4.000 -17.914 1.00 96.25 97 ILE A N 1
ATOM 788 C CA . ILE A 1 97 ? -5.223 5.356 -18.112 1.00 96.25 97 ILE A CA 1
ATOM 789 C C . ILE A 1 97 ? -3.696 5.314 -18.261 1.00 96.25 97 ILE A C 1
ATOM 791 O O . ILE A 1 97 ? -3.171 5.928 -19.188 1.00 96.25 97 ILE A O 1
ATOM 795 N N . THR A 1 98 ? -2.987 4.565 -17.409 1.00 93.12 98 THR A N 1
ATOM 796 C CA . THR A 1 98 ? -1.525 4.414 -17.507 1.00 93.12 98 THR A CA 1
ATOM 797 C C . THR A 1 98 ? -1.120 3.829 -18.856 1.00 93.12 98 THR A C 1
ATOM 799 O O . THR A 1 98 ? -0.233 4.374 -19.505 1.00 93.12 98 THR A O 1
ATOM 802 N N . ILE A 1 99 ? -1.798 2.766 -19.305 1.00 94.12 99 ILE A N 1
ATOM 803 C CA . ILE A 1 99 ? -1.534 2.131 -20.604 1.00 94.12 99 ILE A CA 1
ATOM 804 C C . ILE A 1 99 ? -1.775 3.122 -21.748 1.00 94.12 99 ILE A C 1
ATOM 806 O O . ILE A 1 99 ? -0.962 3.222 -22.660 1.00 94.12 99 ILE A O 1
ATOM 810 N N . MET A 1 100 ? -2.872 3.884 -21.710 1.00 95.81 100 MET A N 1
ATOM 811 C CA . MET A 1 100 ? -3.156 4.886 -22.742 1.00 95.81 100 MET A CA 1
ATOM 812 C C . MET A 1 100 ? -2.073 5.964 -22.819 1.00 95.81 100 MET A C 1
ATOM 814 O O . MET A 1 100 ? -1.729 6.396 -23.916 1.00 95.81 100 MET A O 1
ATOM 818 N N . ILE A 1 101 ? -1.540 6.396 -21.676 1.00 92.12 101 ILE A N 1
ATOM 819 C CA . ILE A 1 101 ? -0.469 7.394 -21.644 1.00 92.12 101 ILE A CA 1
ATOM 820 C C . ILE A 1 101 ? 0.844 6.814 -22.161 1.00 92.12 101 ILE A C 1
ATOM 822 O O . ILE A 1 101 ? 1.491 7.475 -22.968 1.00 92.12 101 ILE A O 1
ATOM 826 N N . ASP A 1 102 ? 1.182 5.579 -21.797 1.00 90.31 102 ASP A N 1
ATOM 827 C CA . ASP A 1 102 ? 2.363 4.877 -22.311 1.00 90.31 102 ASP A CA 1
ATOM 828 C C . ASP A 1 102 ? 2.313 4.701 -23.844 1.00 90.31 102 ASP A C 1
ATOM 830 O O . ASP A 1 102 ? 3.312 4.854 -24.536 1.00 90.31 102 ASP A O 1
ATOM 834 N N . LEU A 1 103 ? 1.125 4.495 -24.423 1.00 93.19 103 LEU A N 1
ATOM 835 C CA . LEU A 1 103 ? 0.959 4.431 -25.883 1.00 93.19 103 LEU A CA 1
ATOM 836 C C . LEU A 1 103 ? 1.179 5.778 -26.597 1.00 93.19 103 LEU A C 1
ATOM 838 O O . LEU A 1 103 ? 1.518 5.793 -27.780 1.00 93.19 103 LEU A O 1
ATOM 842 N N . ILE A 1 104 ? 0.949 6.904 -25.914 1.00 92.81 104 ILE A N 1
ATOM 843 C CA . ILE A 1 104 ? 1.102 8.259 -26.478 1.00 92.81 104 ILE A CA 1
ATOM 844 C C . ILE A 1 104 ? 2.516 8.795 -26.226 1.00 92.81 104 ILE A C 1
ATOM 846 O O . ILE A 1 104 ? 3.092 9.467 -27.080 1.00 92.81 104 ILE A O 1
ATOM 850 N N . SER A 1 105 ? 3.061 8.508 -25.049 1.00 88.38 105 SER A N 1
ATOM 851 C CA . SER A 1 105 ? 4.379 8.924 -24.591 1.00 88.38 105 SER A CA 1
ATOM 852 C C . SER A 1 105 ? 5.040 7.754 -23.864 1.00 88.38 105 SER A C 1
ATOM 854 O O . SER A 1 105 ? 4.929 7.679 -22.637 1.00 88.38 105 SER A O 1
ATOM 856 N N . PRO A 1 106 ? 5.724 6.865 -24.606 1.00 87.44 106 PRO A N 1
ATOM 857 C CA . PRO A 1 106 ? 6.312 5.655 -24.050 1.00 87.44 106 PRO A CA 1
ATOM 858 C C . PRO A 1 106 ? 7.223 5.941 -22.865 1.00 87.44 106 PRO A C 1
ATOM 860 O O . PRO A 1 106 ? 8.129 6.778 -22.941 1.00 87.44 106 PRO A O 1
ATOM 863 N N . PHE A 1 107 ? 6.980 5.234 -21.768 1.00 84.56 107 PHE A N 1
ATOM 864 C CA . PHE A 1 107 ? 7.877 5.218 -20.630 1.00 84.56 107 PHE A CA 1
ATOM 865 C C . PHE A 1 107 ? 9.199 4.529 -21.006 1.00 84.56 107 PHE A C 1
ATOM 867 O O . PHE A 1 107 ? 9.230 3.669 -21.890 1.00 84.56 107 PHE A O 1
ATOM 874 N N . PRO A 1 108 ? 10.311 4.882 -20.336 1.00 83.25 108 PRO A N 1
ATOM 875 C CA . PRO A 1 108 ? 11.587 4.210 -20.544 1.00 83.25 108 PRO A CA 1
ATOM 876 C C . PRO A 1 108 ? 11.494 2.685 -20.401 1.00 83.25 108 PRO A C 1
ATOM 878 O O . PRO A 1 108 ? 10.876 2.155 -19.472 1.00 83.25 108 PRO A O 1
ATOM 881 N N . GLU A 1 109 ? 12.165 1.974 -21.307 1.00 83.88 109 GLU A N 1
ATOM 882 C CA . GLU A 1 109 ? 12.268 0.520 -21.238 1.00 83.88 109 GLU A CA 1
ATOM 883 C C . GLU A 1 109 ? 12.957 0.077 -19.935 1.00 83.88 109 GLU A C 1
ATOM 885 O O . GLU A 1 109 ? 13.879 0.724 -19.438 1.00 83.88 109 GLU A O 1
ATOM 890 N N . GLY A 1 110 ? 12.513 -1.050 -19.374 1.00 81.50 110 GLY A N 1
ATOM 891 C CA . GLY A 1 110 ? 13.123 -1.641 -18.178 1.00 81.50 110 GLY A CA 1
ATOM 892 C C . GLY A 1 110 ? 12.679 -1.045 -16.837 1.00 81.50 110 GLY A C 1
ATOM 893 O O . GLY A 1 110 ? 13.155 -1.506 -15.802 1.00 81.50 110 GLY A O 1
ATOM 894 N N . ILE A 1 111 ? 11.742 -0.086 -16.818 1.00 83.25 111 ILE A N 1
ATOM 895 C CA . ILE A 1 111 ? 11.103 0.376 -15.568 1.00 83.25 111 ILE A CA 1
ATOM 896 C C . ILE A 1 111 ? 10.296 -0.752 -14.915 1.00 83.25 111 ILE A C 1
ATOM 898 O O . ILE A 1 111 ? 10.279 -0.890 -13.690 1.00 83.25 111 ILE A O 1
ATOM 902 N N . ASN A 1 112 ? 9.634 -1.568 -15.738 1.00 89.50 112 ASN A N 1
ATOM 903 C CA . ASN A 1 112 ? 8.806 -2.669 -15.270 1.00 89.50 112 ASN A CA 1
ATOM 904 C C . ASN A 1 112 ? 9.529 -4.013 -15.367 1.00 89.50 112 ASN A C 1
ATOM 906 O O . ASN A 1 112 ? 10.253 -4.281 -16.327 1.00 89.50 112 ASN A O 1
ATOM 910 N N . LEU A 1 113 ? 9.281 -4.890 -14.393 1.00 92.31 113 LEU A N 1
ATOM 911 C CA . LEU A 1 113 ? 9.764 -6.264 -14.456 1.00 92.31 113 LEU A CA 1
ATOM 912 C C . LEU A 1 113 ? 8.937 -7.079 -15.454 1.00 92.31 113 LEU A C 1
ATOM 914 O O . LEU A 1 113 ? 7.707 -6.968 -15.472 1.00 92.31 113 LEU A O 1
ATOM 918 N N . PRO A 1 114 ? 9.578 -7.953 -16.246 1.00 93.62 114 PRO A N 1
ATOM 919 C CA . PRO A 1 114 ? 8.862 -8.808 -17.170 1.00 93.62 114 PRO A CA 1
ATOM 920 C C . PRO A 1 114 ? 8.056 -9.880 -16.429 1.00 93.62 114 PRO A C 1
ATOM 922 O O . PRO A 1 114 ? 8.397 -10.338 -15.332 1.00 93.62 114 PRO A O 1
ATOM 925 N N . PHE A 1 115 ? 6.992 -10.338 -17.080 1.00 94.00 115 PHE A N 1
ATOM 926 C CA . PHE A 1 115 ? 6.303 -11.560 -16.686 1.00 94.00 115 PHE A CA 1
ATOM 927 C C . PHE A 1 115 ? 7.245 -12.775 -16.835 1.00 94.00 115 PHE A C 1
ATOM 929 O O . PHE A 1 115 ? 7.987 -12.837 -17.817 1.00 94.00 115 PHE A O 1
ATOM 936 N N . PRO A 1 116 ? 7.217 -13.76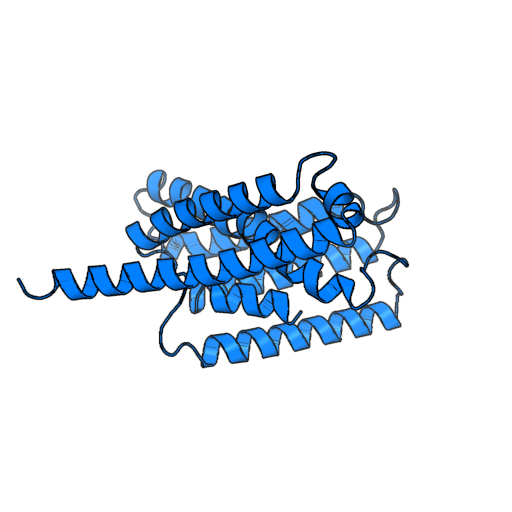7 -15.920 1.00 95.12 116 PRO A N 1
ATOM 937 C CA . PRO A 1 116 ? 6.319 -13.903 -14.765 1.00 95.12 116 PRO A CA 1
ATOM 938 C C . PRO A 1 116 ? 6.849 -13.297 -13.456 1.00 95.12 116 PRO A C 1
ATOM 940 O O . PRO A 1 116 ? 6.140 -13.330 -12.452 1.00 95.12 116 PRO A O 1
ATOM 943 N N . LEU A 1 117 ? 8.072 -12.756 -13.436 1.00 95.44 117 LEU A N 1
ATOM 944 C CA . LEU A 1 117 ? 8.711 -12.253 -12.211 1.00 95.44 117 LEU A CA 1
ATOM 945 C C . LEU A 1 117 ? 7.925 -11.099 -11.573 1.00 95.44 117 LEU A C 1
ATOM 947 O O . LEU A 1 117 ? 7.843 -11.011 -10.347 1.00 95.44 117 LEU A O 1
ATOM 951 N N . SER A 1 118 ? 7.278 -10.268 -12.391 1.00 95.31 118 SER A N 1
ATOM 952 C CA . SER A 1 118 ? 6.380 -9.199 -11.940 1.00 95.31 118 SER A CA 1
ATOM 953 C C . SER A 1 118 ? 5.274 -9.677 -10.992 1.00 95.31 118 SER A C 1
ATOM 955 O O . SER A 1 118 ? 4.983 -8.992 -10.011 1.00 95.31 118 SER A O 1
ATOM 957 N N . LEU A 1 119 ? 4.709 -10.873 -11.212 1.00 95.81 119 LEU A N 1
ATOM 958 C CA . LEU A 1 119 ? 3.656 -11.437 -10.356 1.00 95.81 119 LEU A CA 1
ATOM 959 C C . LEU A 1 119 ? 4.145 -11.799 -8.950 1.00 95.81 119 LEU A C 1
ATOM 961 O O . LEU A 1 119 ? 3.342 -11.879 -8.025 1.00 95.81 119 LEU A O 1
ATOM 965 N N . LEU A 1 120 ? 5.443 -12.044 -8.783 1.00 96.81 120 LEU A N 1
ATOM 966 C CA . LEU A 1 120 ? 6.041 -12.321 -7.479 1.00 96.81 120 LEU A CA 1
ATOM 967 C C . LEU A 1 120 ? 6.488 -11.022 -6.812 1.00 96.81 120 LEU A C 1
ATOM 969 O O . LEU A 1 120 ? 6.241 -10.801 -5.626 1.00 96.81 120 LEU A O 1
ATOM 973 N N . PHE A 1 121 ? 7.131 -10.159 -7.596 1.00 96.88 121 PHE A N 1
ATOM 974 C CA . PHE A 1 121 ? 7.764 -8.949 -7.104 1.00 96.88 121 PHE A CA 1
ATOM 975 C C . PHE A 1 121 ? 6.756 -7.876 -6.688 1.00 96.88 121 PHE A C 1
ATOM 977 O O . PHE A 1 121 ? 6.838 -7.388 -5.561 1.00 96.88 121 PHE A O 1
ATOM 984 N N . TYR A 1 122 ? 5.794 -7.514 -7.546 1.00 96.19 122 TYR A N 1
ATOM 985 C CA . TYR A 1 122 ? 4.913 -6.370 -7.283 1.00 96.19 122 TYR A CA 1
ATOM 986 C C . TYR A 1 122 ? 3.991 -6.554 -6.076 1.00 96.19 122 TYR A C 1
ATOM 988 O O . TYR A 1 122 ? 3.896 -5.621 -5.276 1.00 96.19 122 TYR A O 1
ATOM 996 N N . PRO A 1 123 ? 3.385 -7.733 -5.834 1.00 97.56 123 PRO A N 1
ATOM 997 C CA . PRO A 1 123 ? 2.651 -7.952 -4.592 1.00 97.56 123 PRO A CA 1
ATOM 998 C C . PRO A 1 123 ? 3.556 -7.842 -3.359 1.00 97.56 123 PRO A C 1
ATOM 1000 O O . PRO A 1 123 ? 3.181 -7.218 -2.362 1.00 97.56 123 PRO A O 1
ATOM 1003 N N . ALA A 1 124 ? 4.763 -8.411 -3.432 1.00 97.56 124 ALA A N 1
ATOM 1004 C CA . ALA A 1 124 ? 5.713 -8.431 -2.328 1.00 97.56 124 ALA A CA 1
ATOM 1005 C C . ALA A 1 124 ? 6.202 -7.020 -1.962 1.00 97.56 124 ALA A C 1
ATOM 1007 O O . ALA A 1 124 ? 6.066 -6.592 -0.813 1.00 97.56 124 ALA A O 1
ATOM 1008 N N . ILE A 1 125 ? 6.715 -6.269 -2.939 1.00 97.00 125 ILE A N 1
ATOM 1009 C CA . ILE A 1 125 ? 7.188 -4.898 -2.720 1.00 97.00 125 ILE A CA 1
ATOM 1010 C C . ILE A 1 125 ? 6.027 -3.943 -2.439 1.00 97.00 125 ILE A C 1
ATOM 1012 O O . ILE A 1 125 ? 6.151 -3.075 -1.580 1.00 97.00 125 ILE A O 1
ATOM 1016 N N . GLY A 1 126 ? 4.873 -4.148 -3.083 1.00 97.00 126 GLY A N 1
ATOM 1017 C CA . GLY A 1 126 ? 3.662 -3.374 -2.845 1.00 97.00 126 GLY A CA 1
ATOM 1018 C C . GLY A 1 126 ? 3.257 -3.434 -1.380 1.00 97.00 126 GLY A C 1
ATOM 1019 O O . GLY A 1 126 ? 2.992 -2.399 -0.784 1.00 97.00 126 GLY A O 1
ATOM 1020 N N . PHE A 1 127 ? 3.323 -4.611 -0.746 1.00 98.50 127 PHE A N 1
ATOM 1021 C CA . PHE A 1 127 ? 3.055 -4.732 0.690 1.00 98.50 127 PHE A CA 1
ATOM 1022 C C . PHE A 1 127 ? 4.004 -3.866 1.526 1.00 98.50 127 PHE A C 1
ATOM 1024 O O . PHE A 1 127 ? 3.558 -3.167 2.432 1.00 98.50 127 PHE A O 1
ATOM 1031 N N . VAL A 1 128 ? 5.305 -3.882 1.218 1.00 97.94 128 VAL A N 1
ATOM 1032 C CA . VAL A 1 128 ? 6.297 -3.048 1.915 1.00 97.94 128 VAL A CA 1
ATOM 1033 C C . VAL A 1 128 ? 5.984 -1.563 1.740 1.00 97.94 128 VAL A C 1
ATOM 1035 O O . VAL A 1 128 ? 5.989 -0.827 2.728 1.00 97.94 128 VAL A O 1
ATOM 1038 N N . VAL A 1 129 ? 5.662 -1.138 0.516 1.00 96.81 129 VAL A N 1
ATOM 1039 C CA . VAL A 1 129 ? 5.290 0.248 0.209 1.00 96.81 129 VAL A CA 1
ATOM 1040 C C . VAL A 1 129 ? 4.045 0.663 0.993 1.00 96.81 129 VAL A C 1
ATOM 1042 O O . VAL A 1 129 ? 4.082 1.700 1.649 1.00 96.81 129 VAL A O 1
ATOM 1045 N N . GLU A 1 130 ? 3.004 -0.172 1.051 1.00 98.25 130 GLU A N 1
ATOM 1046 C CA . GLU A 1 130 ? 1.799 0.121 1.839 1.00 98.25 130 GLU A CA 1
ATOM 1047 C C . GLU A 1 130 ? 2.101 0.301 3.334 1.00 98.25 130 GLU A C 1
ATOM 1049 O O . GLU A 1 130 ? 1.496 1.138 4.009 1.00 98.25 130 GLU A O 1
ATOM 1054 N N . ILE A 1 131 ? 3.041 -0.470 3.891 1.00 98.50 131 ILE A N 1
ATOM 1055 C CA . ILE A 1 131 ? 3.453 -0.288 5.286 1.00 98.50 131 ILE A CA 1
ATOM 1056 C C . ILE A 1 131 ? 4.252 1.009 5.454 1.00 98.50 131 ILE A C 1
ATOM 1058 O O . ILE A 1 131 ? 3.988 1.768 6.390 1.00 98.50 131 ILE A O 1
ATOM 1062 N N . LEU A 1 132 ? 5.221 1.260 4.572 1.00 97.62 132 LEU A N 1
ATOM 1063 C CA . LEU A 1 132 ? 6.200 2.337 4.706 1.00 97.62 132 LEU A CA 1
ATOM 1064 C C . LEU A 1 132 ? 5.633 3.720 4.368 1.00 97.62 132 LEU A C 1
ATOM 1066 O O . LEU A 1 132 ? 5.883 4.668 5.109 1.00 97.62 132 LEU A O 1
ATOM 1070 N N . PHE A 1 133 ? 4.884 3.835 3.273 1.00 97.69 133 PHE A N 1
ATOM 1071 C CA . PHE A 1 133 ? 4.400 5.110 2.744 1.00 97.69 133 PHE A CA 1
ATOM 1072 C C . PHE A 1 133 ? 2.964 5.427 3.156 1.00 97.69 133 PHE A C 1
ATOM 1074 O O . PHE A 1 133 ? 2.616 6.603 3.230 1.00 97.69 133 PHE A O 1
ATOM 1081 N N . HIS A 1 134 ? 2.153 4.429 3.522 1.00 98.31 134 HIS A N 1
ATOM 1082 C CA . HIS A 1 134 ? 0.754 4.657 3.899 1.00 98.31 134 HIS A CA 1
ATOM 1083 C C . HIS A 1 134 ? 0.514 4.392 5.380 1.00 98.31 134 HIS A C 1
ATOM 1085 O O . HIS A 1 134 ? 0.201 5.319 6.127 1.00 98.31 134 HIS A O 1
ATOM 1091 N N . LEU A 1 135 ? 0.677 3.152 5.850 1.00 98.50 135 LEU A N 1
ATOM 1092 C CA . LEU A 1 135 ? 0.283 2.781 7.210 1.00 98.50 135 LEU A CA 1
ATOM 1093 C C . LEU A 1 135 ? 1.139 3.474 8.276 1.00 98.50 135 LEU A C 1
ATOM 1095 O O . LEU A 1 135 ? 0.583 3.995 9.248 1.00 98.50 135 LEU A O 1
ATOM 1099 N N . LEU A 1 136 ? 2.466 3.498 8.125 1.00 98.56 136 LEU A N 1
ATOM 1100 C CA . LEU A 1 136 ? 3.371 4.125 9.090 1.00 98.56 136 LEU A CA 1
ATOM 1101 C C . LEU A 1 136 ? 3.132 5.644 9.192 1.00 98.56 136 LEU A C 1
ATOM 1103 O O . LEU A 1 136 ? 2.822 6.099 10.300 1.00 98.56 136 LEU A O 1
ATOM 1107 N N . PRO A 1 137 ? 3.173 6.435 8.100 1.00 98.44 137 PRO A N 1
ATOM 1108 C CA . PRO A 1 137 ? 2.996 7.881 8.187 1.00 98.44 137 PRO A CA 1
ATOM 1109 C C . PRO A 1 137 ? 1.592 8.260 8.658 1.00 98.44 137 PRO A C 1
ATOM 1111 O O . PRO A 1 137 ? 1.444 9.140 9.507 1.00 98.44 137 PRO A O 1
ATOM 1114 N N . LEU A 1 138 ? 0.562 7.531 8.209 1.00 98.50 138 LEU A N 1
ATOM 1115 C CA . LEU A 1 138 ? -0.812 7.710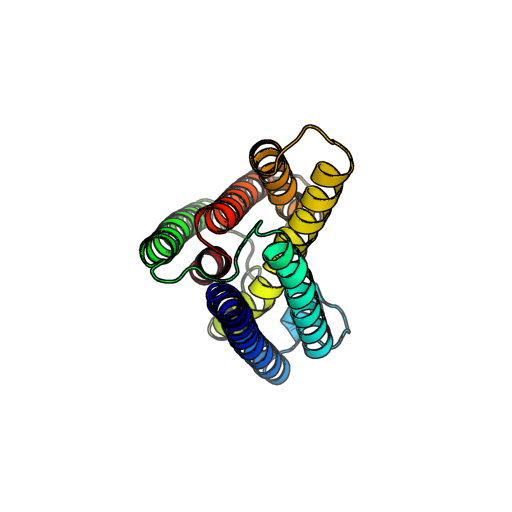 8.678 1.00 98.50 138 LEU A CA 1
ATOM 1116 C C . LEU A 1 138 ? -0.926 7.484 10.187 1.00 98.50 138 LEU A C 1
ATOM 1118 O O . LEU A 1 138 ? -1.558 8.274 10.884 1.00 98.50 138 LEU A O 1
ATOM 1122 N N . THR A 1 139 ? -0.293 6.433 10.714 1.00 98.25 139 THR A N 1
ATOM 1123 C CA . THR A 1 139 ? -0.306 6.146 12.157 1.00 98.25 139 THR A CA 1
ATOM 1124 C C . THR A 1 139 ? 0.381 7.252 12.950 1.00 98.25 139 THR A C 1
ATOM 1126 O O . THR A 1 139 ? -0.176 7.718 13.945 1.00 98.25 139 THR A O 1
ATOM 1129 N N . LEU A 1 140 ? 1.566 7.687 12.510 1.00 98.19 140 LEU A N 1
ATOM 1130 C CA . LEU A 1 140 ? 2.346 8.724 13.186 1.00 98.19 140 LEU A CA 1
ATOM 1131 C C . LEU A 1 140 ? 1.610 10.066 13.197 1.00 98.19 140 LEU A C 1
ATOM 1133 O O . LEU A 1 140 ? 1.481 10.683 14.254 1.00 98.19 140 LEU A O 1
ATOM 1137 N N . LEU A 1 141 ? 1.069 10.490 12.053 1.00 97.44 141 LEU A N 1
ATOM 1138 C CA . LEU A 1 141 ? 0.351 11.755 11.931 1.00 97.44 141 LEU A CA 1
ATOM 1139 C C . LEU A 1 141 ? -0.983 11.742 12.682 1.00 97.44 141 LEU A C 1
ATOM 1141 O O . LEU A 1 141 ? -1.301 12.718 13.361 1.00 97.44 141 LEU A O 1
ATOM 1145 N N . LEU A 1 142 ? -1.748 10.645 12.638 1.00 96.44 142 LEU A N 1
ATOM 1146 C CA . LEU A 1 142 ? -2.965 10.515 13.449 1.00 96.44 142 LEU A CA 1
ATOM 1147 C C . LEU A 1 142 ? -2.641 10.535 14.943 1.00 96.44 142 LEU A C 1
ATOM 1149 O O . LEU A 1 142 ? -3.316 11.220 15.711 1.00 96.44 142 LEU A O 1
ATOM 1153 N N . TRP A 1 143 ? -1.595 9.829 15.371 1.00 95.25 143 TRP A N 1
ATOM 1154 C CA . TRP A 1 143 ? -1.157 9.849 16.764 1.00 95.25 143 TRP A CA 1
ATOM 1155 C C . TRP A 1 143 ? -0.721 11.243 17.210 1.00 95.25 143 TRP A C 1
ATOM 1157 O O . TRP A 1 143 ? -1.173 11.712 18.255 1.00 95.25 143 TRP A O 1
ATOM 1167 N N . LEU A 1 144 ? 0.085 11.933 16.404 1.00 95.56 144 LEU A N 1
ATOM 1168 C CA . LEU A 1 144 ? 0.564 13.274 16.711 1.00 95.56 144 LEU A CA 1
ATOM 1169 C C . LEU A 1 144 ? -0.587 14.287 16.773 1.00 95.56 144 LEU A C 1
ATOM 1171 O O . LEU A 1 144 ? -0.706 15.028 17.746 1.00 95.56 144 LEU A O 1
ATOM 1175 N N . THR A 1 145 ? -1.469 14.301 15.774 1.00 94.31 145 THR A N 1
ATOM 1176 C CA . THR A 1 145 ? -2.577 15.269 15.693 1.00 94.31 145 THR A CA 1
ATOM 1177 C C . THR A 1 145 ? -3.618 15.052 16.787 1.00 94.31 145 THR A C 1
ATOM 1179 O O . THR A 1 145 ? -4.001 16.010 17.459 1.00 94.31 145 THR A O 1
ATOM 1182 N N . THR A 1 146 ? -4.021 13.802 17.040 1.00 90.69 146 THR A N 1
ATOM 1183 C CA . THR A 1 146 ? -5.014 13.487 18.085 1.00 90.69 146 THR A CA 1
ATOM 1184 C C . THR A 1 146 ? -4.474 13.676 19.504 1.00 90.69 146 THR A C 1
ATOM 1186 O O . THR A 1 146 ? -5.255 13.910 20.426 1.00 90.69 146 THR A O 1
ATOM 1189 N N . LYS A 1 147 ? -3.151 13.602 19.708 1.00 89.75 147 LYS A N 1
ATOM 1190 C CA . LYS A 1 147 ? -2.516 13.866 21.008 1.00 89.75 147 LYS A CA 1
ATOM 1191 C C . LYS A 1 147 ? -2.283 15.358 21.254 1.00 89.75 147 LYS A C 1
ATOM 1193 O O . LYS A 1 147 ? -2.487 15.823 22.374 1.00 89.75 147 LYS A O 1
ATOM 1198 N N . THR A 1 148 ? -1.849 16.095 20.234 1.00 90.88 148 THR A N 1
ATOM 1199 C CA . THR A 1 148 ? -1.460 17.507 20.368 1.00 90.88 148 THR A CA 1
ATOM 1200 C C .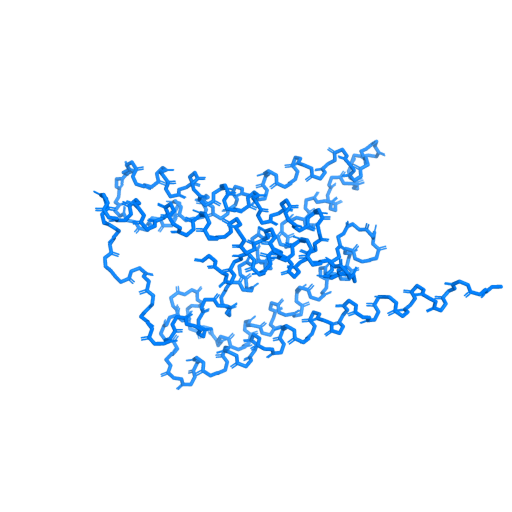 THR A 1 148 ? -2.674 18.432 20.372 1.00 90.88 148 THR A C 1
ATOM 1202 O O . THR A 1 148 ? -2.729 19.375 21.162 1.00 90.88 148 THR A O 1
ATOM 1205 N N . VAL A 1 149 ? -3.688 18.154 19.548 1.00 88.44 149 VAL A N 1
ATOM 1206 C CA . VAL A 1 149 ? -4.857 19.029 19.413 1.00 88.44 149 VAL A CA 1
ATOM 1207 C C . VAL A 1 149 ? -6.053 18.427 20.145 1.00 88.44 149 VAL A C 1
ATOM 1209 O O . VAL A 1 149 ? -6.861 17.707 19.568 1.00 88.44 149 VAL A O 1
ATOM 1212 N N . LYS A 1 150 ? -6.203 18.762 21.437 1.00 80.56 150 LYS A N 1
ATOM 1213 C CA . LYS A 1 150 ? -7.252 18.212 22.329 1.00 80.56 150 LYS A CA 1
ATOM 1214 C C . LYS A 1 150 ? -8.691 18.321 21.797 1.00 80.56 150 LYS A C 1
ATOM 1216 O O . LYS A 1 150 ? -9.558 17.593 22.266 1.00 80.56 150 LYS A O 1
ATOM 1221 N N . ARG A 1 151 ? -8.963 19.255 20.880 1.00 84.88 151 ARG A N 1
ATOM 1222 C CA . ARG A 1 151 ? -10.305 19.501 20.322 1.00 84.88 151 ARG A CA 1
ATOM 1223 C C . ARG A 1 151 ? -10.606 18.698 19.061 1.00 84.88 151 ARG A C 1
ATOM 1225 O O . ARG A 1 151 ? -11.763 18.652 18.663 1.00 84.88 151 ARG A O 1
ATOM 1232 N N . TRP A 1 152 ? -9.600 18.115 18.419 1.00 89.38 152 TRP A N 1
ATOM 1233 C CA . TRP A 1 152 ? -9.793 17.447 17.141 1.00 89.38 152 TRP A CA 1
ATOM 1234 C C . TRP A 1 152 ? -10.126 15.973 17.343 1.00 89.38 152 TRP A C 1
ATOM 1236 O O . TRP A 1 152 ? -9.369 15.210 17.945 1.00 89.38 152 TRP A O 1
ATOM 1246 N N . SER A 1 153 ? -11.280 15.564 16.827 1.00 90.31 153 SER A N 1
ATOM 1247 C CA . SER A 1 153 ? -11.667 14.163 16.738 1.00 90.31 153 SER A CA 1
ATOM 1248 C C . SER A 1 153 ? -11.014 13.500 15.521 1.00 90.31 153 SER A C 1
ATOM 1250 O O . SER A 1 153 ? -10.549 14.169 14.598 1.00 90.31 153 SER A O 1
ATOM 1252 N N . LEU A 1 154 ? -11.035 12.162 15.462 1.00 91.50 154 LEU A N 1
ATOM 1253 C CA . LEU A 1 154 ? -10.561 11.419 14.285 1.00 91.50 154 LEU A CA 1
ATOM 1254 C C . LEU A 1 154 ? -11.211 11.923 12.984 1.00 91.50 154 LEU A C 1
ATOM 1256 O O . LEU A 1 154 ? -10.557 11.969 11.948 1.00 91.50 154 LEU A O 1
ATOM 1260 N N . LYS A 1 155 ? -12.496 12.299 13.033 1.00 92.69 155 LYS A N 1
ATOM 1261 C CA . LYS A 1 155 ? -13.239 12.767 11.856 1.00 92.69 155 LYS A CA 1
ATOM 1262 C C . LYS A 1 155 ? -12.678 14.075 11.302 1.00 92.69 155 LYS A C 1
ATOM 1264 O O . LYS A 1 155 ? -12.701 14.249 10.088 1.00 92.69 155 LYS A O 1
ATOM 1269 N N . ASP A 1 156 ? -12.156 14.928 12.177 1.00 93.12 156 ASP A N 1
ATOM 1270 C CA . ASP A 1 156 ? -11.630 16.245 11.820 1.00 93.12 156 ASP A CA 1
ATOM 1271 C C . ASP A 1 156 ? -10.233 16.130 11.193 1.00 93.12 156 ASP A C 1
ATOM 1273 O O . ASP A 1 156 ? -9.901 16.866 10.269 1.00 93.12 156 ASP A O 1
ATOM 1277 N N . VAL A 1 157 ? -9.424 15.167 11.652 1.00 95.94 157 VAL A N 1
ATOM 1278 C CA . VAL A 1 157 ? -8.010 15.045 11.242 1.00 95.94 157 VAL A CA 1
ATOM 1279 C C . VAL A 1 157 ? -7.762 14.060 10.109 1.00 95.94 157 VAL A C 1
ATOM 1281 O O . VAL A 1 157 ? -6.766 14.185 9.403 1.00 95.94 157 VAL A O 1
ATOM 1284 N N . ILE A 1 158 ? -8.634 13.066 9.922 1.00 96.50 158 ILE A N 1
ATOM 1285 C CA . ILE A 1 158 ? -8.326 11.932 9.041 1.00 96.50 158 ILE A CA 1
ATOM 1286 C C . ILE A 1 158 ? -8.112 12.346 7.586 1.00 96.50 158 ILE A C 1
ATOM 1288 O O . ILE A 1 158 ? -7.232 11.805 6.932 1.00 96.50 158 ILE A O 1
ATOM 1292 N N . TRP A 1 159 ? -8.885 13.305 7.079 1.00 97.88 159 TRP A N 1
ATOM 1293 C CA . TRP A 1 159 ? -8.757 13.760 5.696 1.00 97.88 159 TRP A CA 1
ATOM 1294 C C . TRP A 1 159 ? -7.498 14.595 5.452 1.00 97.88 159 TRP A C 1
ATOM 1296 O O . TRP A 1 159 ? -6.755 14.234 4.541 1.00 97.88 159 TRP A O 1
ATOM 1306 N N . PRO A 1 160 ? -7.198 15.632 6.262 1.00 97.31 160 PRO A N 1
ATOM 1307 C CA . PRO A 1 160 ? -5.920 16.332 6.170 1.00 97.31 160 PRO A CA 1
ATOM 1308 C C . PRO A 1 160 ? -4.725 15.379 6.233 1.00 97.31 160 PRO A C 1
ATOM 1310 O O . PRO A 1 160 ? -3.817 15.482 5.416 1.00 97.31 160 PRO A O 1
ATOM 1313 N N . VAL A 1 161 ? -4.752 14.404 7.150 1.00 97.94 161 VAL A N 1
ATOM 1314 C CA . VAL A 1 161 ? -3.676 13.416 7.258 1.00 97.94 161 VAL A CA 1
ATOM 1315 C C . VAL A 1 161 ? -3.597 12.536 6.010 1.00 97.94 161 VAL A C 1
ATOM 1317 O O . VAL A 1 161 ? -2.506 12.355 5.490 1.00 97.94 161 VAL A O 1
ATOM 1320 N N . ILE A 1 162 ? -4.717 12.020 5.497 1.00 98.25 162 ILE A N 1
ATOM 1321 C CA . ILE A 1 162 ? -4.727 11.218 4.261 1.00 98.25 162 ILE A CA 1
ATOM 1322 C C . ILE A 1 162 ? -4.115 11.992 3.091 1.00 98.25 162 ILE A C 1
ATOM 1324 O O . ILE A 1 162 ? -3.285 11.438 2.380 1.00 98.25 162 ILE A O 1
ATOM 1328 N N . ILE A 1 163 ? -4.489 13.262 2.911 1.00 98.25 163 ILE A N 1
ATOM 1329 C CA . ILE A 1 163 ? -3.953 14.096 1.829 1.00 98.25 163 ILE A CA 1
ATOM 1330 C C . ILE A 1 163 ? -2.438 14.251 1.986 1.00 98.25 163 ILE A C 1
ATOM 1332 O O . ILE A 1 163 ? -1.708 14.028 1.028 1.00 98.25 163 ILE A O 1
ATOM 1336 N N . LEU A 1 164 ? -1.957 14.566 3.194 1.00 98.00 164 LEU A N 1
ATOM 1337 C CA . LEU A 1 164 ? -0.522 14.700 3.465 1.00 98.00 164 LEU A CA 1
ATOM 1338 C C . LEU A 1 164 ? 0.246 13.399 3.206 1.00 98.00 164 LEU A C 1
ATOM 1340 O O . LEU A 1 164 ? 1.320 13.433 2.616 1.00 98.00 164 LEU A O 1
ATOM 1344 N N . VAL A 1 165 ? -0.304 12.256 3.620 1.00 98.31 165 VAL A N 1
ATOM 1345 C CA . VAL A 1 165 ? 0.318 10.942 3.402 1.00 98.31 165 VAL A CA 1
ATOM 1346 C C . VAL A 1 165 ? 0.345 10.587 1.914 1.00 98.31 165 VAL A C 1
ATOM 1348 O O . VAL A 1 165 ? 1.360 10.091 1.434 1.00 98.31 165 VAL A O 1
ATOM 1351 N N . ALA A 1 166 ? -0.716 10.898 1.163 1.00 98.12 166 ALA A N 1
ATOM 1352 C CA . ALA A 1 166 ? -0.786 10.624 -0.273 1.00 98.12 166 ALA A CA 1
ATOM 1353 C C . ALA A 1 166 ? 0.315 11.334 -1.085 1.00 98.12 166 ALA A C 1
ATOM 1355 O O . ALA A 1 166 ? 0.692 10.847 -2.149 1.00 98.12 166 ALA A O 1
ATOM 1356 N N . PHE A 1 167 ? 0.856 12.449 -0.580 1.00 97.12 167 PHE A N 1
ATOM 1357 C CA . PHE A 1 167 ? 1.958 13.180 -1.212 1.00 97.12 167 PHE A CA 1
ATOM 1358 C C . PHE A 1 167 ? 3.349 12.568 -0.987 1.00 97.12 167 PHE A C 1
ATOM 1360 O O . PHE A 1 167 ? 4.278 12.947 -1.695 1.00 97.12 167 PHE A O 1
ATOM 1367 N N . LEU A 1 168 ? 3.528 11.630 -0.051 1.00 96.00 168 LEU A N 1
ATOM 1368 C CA . LEU A 1 168 ? 4.870 11.161 0.323 1.00 96.00 168 LEU A CA 1
ATOM 1369 C C . LEU A 1 168 ? 5.568 10.359 -0.784 1.00 96.00 168 LEU A C 1
ATOM 1371 O O . LEU A 1 168 ? 6.710 10.651 -1.127 1.00 96.00 168 LEU A O 1
ATOM 1375 N N . GLU A 1 169 ? 4.894 9.363 -1.357 1.00 92.62 169 GLU A N 1
ATOM 1376 C CA . GLU A 1 169 ? 5.452 8.556 -2.452 1.00 92.62 169 GLU A CA 1
ATOM 1377 C C . GLU A 1 169 ? 5.709 9.364 -3.736 1.00 92.62 169 GLU A C 1
ATOM 1379 O O . GLU A 1 169 ? 6.811 9.237 -4.264 1.00 92.62 169 GLU A O 1
ATOM 1384 N N . PRO A 1 170 ? 4.799 10.226 -4.246 1.00 92.00 170 PRO A N 1
ATOM 1385 C CA . PRO A 1 170 ? 5.098 10.998 -5.451 1.00 92.00 170 PRO A CA 1
ATOM 1386 C C . PRO A 1 170 ? 6.250 11.982 -5.225 1.00 92.00 170 PRO A C 1
ATOM 1388 O O . PRO A 1 170 ? 7.074 12.157 -6.115 1.00 92.00 170 PRO A O 1
ATOM 1391 N N . GLN A 1 171 ? 6.374 12.572 -4.029 1.00 91.31 171 GLN A N 1
ATOM 1392 C CA . GLN A 1 171 ? 7.553 13.373 -3.686 1.00 91.31 171 GLN A CA 1
ATOM 1393 C C . GLN A 1 171 ? 8.825 12.529 -3.715 1.00 91.31 171 GLN A C 1
ATOM 1395 O O . GLN A 1 171 ? 9.813 12.953 -4.305 1.00 91.31 171 GLN A O 1
ATOM 1400 N N . TYR A 1 172 ? 8.801 11.336 -3.118 1.00 88.06 172 TYR A N 1
ATOM 1401 C CA . TYR A 1 172 ? 9.943 10.429 -3.151 1.00 88.06 172 TYR A CA 1
ATOM 1402 C C . TYR A 1 172 ? 10.337 10.063 -4.587 1.00 88.06 172 TYR A C 1
ATOM 1404 O O . TYR A 1 172 ? 11.506 10.194 -4.926 1.00 88.06 172 TYR A O 1
ATOM 1412 N N . GLN A 1 173 ? 9.378 9.687 -5.438 1.00 82.06 173 GLN A N 1
ATOM 1413 C CA . GLN A 1 173 ? 9.655 9.255 -6.811 1.00 82.06 173 GLN A CA 1
ATOM 1414 C C . GLN A 1 173 ? 10.142 10.386 -7.725 1.00 82.06 173 GLN A C 1
ATOM 1416 O O . GLN A 1 173 ? 11.068 10.180 -8.511 1.00 82.06 173 GLN A O 1
ATOM 1421 N N . VAL A 1 174 ? 9.566 11.587 -7.601 1.00 82.56 174 VAL A N 1
ATOM 1422 C CA . VAL A 1 174 ? 10.024 12.768 -8.351 1.00 82.56 174 VAL A CA 1
ATOM 1423 C C . VAL A 1 174 ? 11.424 13.185 -7.889 1.00 82.56 174 VAL A C 1
ATOM 1425 O O . VAL A 1 174 ? 12.282 13.469 -8.718 1.00 82.56 174 VAL A O 1
ATOM 1428 N N . LEU A 1 175 ? 11.696 13.174 -6.577 1.00 80.00 175 LEU A N 1
ATOM 1429 C CA . LEU A 1 175 ? 13.013 13.536 -6.036 1.00 80.00 175 LEU A CA 1
ATOM 1430 C C . LEU A 1 175 ? 14.091 12.480 -6.313 1.00 80.00 175 LEU A C 1
ATOM 1432 O O . LEU A 1 175 ? 15.261 12.835 -6.433 1.00 80.00 175 LEU A O 1
ATOM 1436 N N . SER A 1 176 ? 13.724 11.199 -6.410 1.00 71.94 176 SER A N 1
ATOM 1437 C CA . SER A 1 176 ? 14.660 10.124 -6.755 1.00 71.94 176 SER A CA 1
ATOM 1438 C C . SER A 1 176 ? 15.011 10.080 -8.245 1.00 71.94 176 SER A C 1
ATOM 1440 O O . SER A 1 176 ? 15.882 9.303 -8.621 1.00 71.94 176 SER A O 1
ATOM 1442 N N . GLY A 1 177 ? 14.371 10.909 -9.080 1.00 61.91 177 GLY A N 1
ATOM 1443 C CA . GLY A 1 177 ? 14.790 11.156 -10.459 1.00 61.91 177 GLY A CA 1
ATOM 1444 C C . GLY A 1 177 ? 14.691 9.934 -11.369 1.00 61.91 177 GLY A C 1
ATOM 1445 O O . GLY A 1 177 ? 15.669 9.582 -12.024 1.00 61.91 177 GLY A O 1
ATOM 1446 N N . PHE A 1 178 ? 13.515 9.301 -11.449 1.00 56.81 178 PHE A N 1
ATOM 1447 C CA . PHE A 1 178 ? 13.272 8.157 -12.345 1.00 56.81 178 PHE A CA 1
ATOM 1448 C C . PHE A 1 178 ? 13.447 8.451 -13.857 1.00 56.81 178 PHE A C 1
ATOM 1450 O O . PHE A 1 178 ? 13.287 7.542 -14.668 1.00 56.81 178 PHE A O 1
ATOM 1457 N N . GLY A 1 179 ? 13.856 9.657 -14.263 1.00 49.31 179 GLY A N 1
ATOM 1458 C CA . GLY A 1 179 ? 14.256 9.940 -15.638 1.00 49.31 179 GLY A CA 1
ATOM 1459 C C . GLY A 1 179 ? 14.865 11.329 -15.808 1.00 49.31 179 GLY A C 1
ATOM 1460 O O . GLY A 1 179 ? 14.144 12.297 -15.971 1.00 49.31 179 GLY A O 1
ATOM 1461 N N . THR A 1 180 ? 16.195 11.410 -15.883 1.00 51.22 180 THR A N 1
ATOM 1462 C CA . THR A 1 180 ? 16.972 12.582 -16.355 1.00 51.22 180 THR A CA 1
ATOM 1463 C C . THR A 1 180 ? 17.031 13.813 -15.428 1.00 51.22 180 THR A C 1
ATOM 1465 O O . THR A 1 180 ? 16.235 13.979 -14.514 1.00 51.22 180 THR A O 1
ATOM 1468 N N . GLN A 1 181 ? 18.066 14.648 -15.601 1.00 54.44 181 GLN A N 1
ATOM 1469 C CA . GLN A 1 181 ? 18.322 15.838 -14.768 1.00 54.44 181 GLN A CA 1
ATOM 1470 C C . GLN A 1 181 ? 17.334 16.994 -15.023 1.00 54.44 181 GLN A C 1
ATOM 1472 O O . GLN A 1 181 ? 17.349 17.969 -14.272 1.00 54.44 181 GLN A O 1
ATOM 1477 N N . ASP A 1 182 ? 16.469 16.874 -16.034 1.00 60.19 182 ASP A N 1
ATOM 1478 C CA . ASP A 1 182 ? 15.493 17.889 -16.413 1.00 60.19 182 ASP A CA 1
ATOM 1479 C C . ASP A 1 182 ? 14.077 17.435 -16.043 1.00 60.19 182 ASP A C 1
ATOM 1481 O O . ASP A 1 182 ? 13.656 16.343 -16.410 1.00 60.19 182 ASP A O 1
ATOM 1485 N N . LEU A 1 183 ? 13.327 18.299 -15.349 1.00 64.69 183 LEU A N 1
ATOM 1486 C CA . LEU A 1 183 ? 11.904 18.095 -15.061 1.00 64.69 183 LEU A CA 1
ATOM 1487 C C . LEU A 1 183 ? 11.112 18.060 -16.372 1.00 64.69 183 LEU A C 1
ATOM 1489 O O . LEU A 1 183 ? 10.804 19.104 -16.957 1.00 64.69 183 LEU A O 1
ATOM 1493 N N . MET A 1 184 ? 10.756 16.861 -16.820 1.00 76.44 184 MET A N 1
ATOM 1494 C CA . MET A 1 184 ? 9.916 16.665 -17.990 1.00 76.44 184 MET A CA 1
ATOM 1495 C C . MET A 1 184 ? 8.437 16.695 -17.589 1.00 76.44 184 MET A C 1
ATOM 1497 O O . MET A 1 184 ? 8.051 16.435 -16.448 1.00 76.44 184 MET A O 1
ATOM 1501 N N . TRP A 1 185 ? 7.557 17.001 -18.545 1.00 82.81 185 TRP A N 1
ATOM 1502 C CA . TRP A 1 185 ? 6.108 16.972 -18.306 1.00 82.81 185 TRP A CA 1
ATOM 1503 C C . TRP A 1 185 ? 5.627 15.584 -17.834 1.00 82.81 185 TRP A C 1
ATOM 1505 O O . TRP A 1 185 ? 4.641 15.492 -17.100 1.00 82.81 185 TRP A O 1
ATOM 1515 N N . THR A 1 186 ? 6.347 14.522 -18.211 1.00 80.50 186 THR A N 1
ATOM 1516 C CA . THR A 1 186 ? 6.123 13.139 -17.778 1.00 80.50 186 THR A CA 1
ATOM 1517 C C . THR A 1 186 ? 6.306 12.972 -16.273 1.00 80.50 186 THR A C 1
ATOM 1519 O O . THR A 1 186 ? 5.514 12.265 -15.661 1.00 80.50 186 THR A O 1
ATOM 1522 N N . ASP A 1 187 ? 7.256 13.672 -15.647 1.00 83.12 187 ASP A N 1
ATOM 1523 C CA . ASP A 1 187 ? 7.480 13.596 -14.195 1.00 83.12 187 ASP A CA 1
ATOM 1524 C C . ASP A 1 187 ? 6.334 14.248 -13.424 1.00 83.12 187 ASP A C 1
ATOM 1526 O O . ASP A 1 187 ? 5.864 13.724 -12.413 1.00 83.12 187 ASP A O 1
ATOM 1530 N N . ILE A 1 188 ? 5.834 15.378 -13.935 1.00 87.69 188 ILE A N 1
ATOM 1531 C CA . ILE A 1 188 ? 4.661 16.056 -13.375 1.00 87.69 188 ILE A CA 1
ATOM 1532 C C . ILE A 1 188 ? 3.436 15.150 -13.505 1.00 87.69 188 ILE A C 1
ATOM 1534 O O . ILE A 1 188 ? 2.690 14.987 -12.536 1.00 87.69 188 ILE A O 1
ATOM 1538 N N . TYR A 1 189 ? 3.240 14.541 -14.679 1.00 89.94 189 TYR A N 1
ATOM 1539 C CA . TYR A 1 189 ? 2.166 13.579 -14.902 1.00 89.94 189 TYR A CA 1
ATOM 1540 C C . TYR A 1 189 ? 2.261 12.413 -13.911 1.00 89.94 189 TYR A C 1
ATOM 1542 O O . TYR A 1 189 ? 1.307 12.183 -13.173 1.00 89.94 189 TYR A O 1
ATOM 1550 N N . VAL A 1 190 ? 3.410 11.733 -13.833 1.00 89.19 190 VAL A N 1
ATOM 1551 C CA . VAL A 1 190 ? 3.638 10.592 -12.933 1.00 89.19 190 VAL A CA 1
ATOM 1552 C C . VAL A 1 190 ? 3.414 10.997 -11.475 1.00 89.19 190 VAL A C 1
ATOM 1554 O O . VAL A 1 190 ? 2.706 10.301 -10.750 1.00 89.19 190 VAL A O 1
ATOM 1557 N N . GLY A 1 191 ? 3.920 12.156 -11.049 1.00 92.44 191 GLY A N 1
ATOM 1558 C CA . GLY A 1 191 ? 3.726 12.667 -9.694 1.00 92.44 191 GLY A CA 1
ATOM 1559 C C . GLY A 1 191 ? 2.254 12.907 -9.344 1.00 92.44 191 GLY A C 1
ATOM 1560 O O . GLY A 1 191 ? 1.778 12.443 -8.304 1.00 92.44 191 GLY A O 1
ATOM 1561 N N . VAL A 1 192 ? 1.501 13.589 -10.215 1.00 95.12 192 VAL A N 1
ATOM 1562 C CA . VAL A 1 192 ? 0.052 13.805 -10.030 1.00 95.12 192 VAL A CA 1
ATOM 1563 C C . VAL A 1 192 ? -0.695 12.475 -10.041 1.00 95.12 192 VAL A C 1
ATOM 1565 O O . VAL A 1 192 ? -1.599 12.249 -9.237 1.00 95.12 192 VAL A O 1
ATOM 1568 N N . TYR A 1 193 ? -0.309 11.583 -10.937 1.00 95.25 193 TYR A N 1
ATOM 1569 C CA . TYR A 1 193 ? -0.964 10.309 -11.132 1.00 95.25 193 TYR A CA 1
ATOM 1570 C C . TYR A 1 193 ? -0.796 9.372 -9.926 1.00 95.25 193 TYR A C 1
ATOM 1572 O O . TYR A 1 193 ? -1.780 8.848 -9.400 1.00 95.25 193 TYR A O 1
ATOM 1580 N N . ILE A 1 194 ? 0.423 9.259 -9.397 1.00 95.00 194 ILE A N 1
ATOM 1581 C CA . ILE A 1 194 ? 0.719 8.510 -8.169 1.00 95.00 194 ILE A CA 1
ATOM 1582 C C . ILE A 1 194 ? 0.023 9.139 -6.965 1.00 95.00 194 ILE A C 1
ATOM 1584 O O . ILE A 1 194 ? -0.510 8.419 -6.120 1.00 95.00 194 ILE A O 1
ATOM 1588 N N . PHE A 1 195 ? -0.036 10.473 -6.888 1.00 97.50 195 PHE A N 1
ATOM 1589 C CA . PHE A 1 195 ? -0.807 11.147 -5.845 1.00 97.50 195 PHE A CA 1
ATOM 1590 C C . PHE A 1 195 ? -2.282 10.710 -5.862 1.00 97.50 195 PHE A C 1
ATOM 1592 O O . PHE A 1 195 ? -2.836 10.387 -4.810 1.00 97.50 195 PHE A O 1
ATOM 1599 N N . LEU A 1 196 ? -2.916 10.656 -7.038 1.00 98.25 196 LEU A N 1
ATOM 1600 C CA . LEU A 1 196 ? -4.315 10.235 -7.174 1.00 98.25 196 LEU A CA 1
ATOM 1601 C C . LEU A 1 196 ? -4.523 8.762 -6.808 1.00 98.25 196 LEU A C 1
ATOM 1603 O O . LEU A 1 196 ? -5.503 8.436 -6.129 1.00 98.25 196 LEU A O 1
ATOM 1607 N N . ILE A 1 197 ? -3.596 7.887 -7.202 1.00 97.75 197 ILE A N 1
ATOM 1608 C CA . ILE A 1 197 ? -3.586 6.477 -6.795 1.00 97.75 197 ILE A CA 1
ATOM 1609 C C . ILE A 1 197 ? -3.514 6.368 -5.271 1.00 97.75 197 ILE A C 1
ATOM 1611 O O . ILE A 1 197 ? -4.387 5.757 -4.652 1.00 97.75 197 ILE A O 1
ATOM 1615 N N . ASN A 1 198 ? -2.556 7.044 -4.642 1.00 98.25 198 ASN A N 1
ATOM 1616 C CA . ASN A 1 198 ? -2.361 6.983 -3.197 1.00 98.25 198 ASN A CA 1
ATOM 1617 C C . ASN A 1 198 ? -3.526 7.569 -2.411 1.00 98.25 198 ASN A C 1
ATOM 1619 O O . ASN A 1 198 ? -3.940 7.018 -1.386 1.00 98.25 198 ASN A O 1
ATOM 1623 N N . LEU A 1 199 ? -4.096 8.667 -2.902 1.00 98.62 199 LEU A N 1
ATOM 1624 C CA . LEU A 1 199 ? -5.298 9.253 -2.330 1.00 98.62 199 LEU A CA 1
ATOM 1625 C C . LEU A 1 199 ? -6.474 8.268 -2.403 1.00 98.62 199 LEU A C 1
ATOM 1627 O O . LEU A 1 199 ? -7.205 8.112 -1.421 1.00 98.62 199 LEU A O 1
ATOM 1631 N N . THR A 1 200 ? -6.625 7.567 -3.530 1.00 98.62 200 THR A N 1
ATOM 1632 C CA . THR A 1 200 ? -7.658 6.540 -3.731 1.00 98.62 200 THR A CA 1
ATOM 1633 C C . THR A 1 200 ? -7.448 5.348 -2.800 1.00 98.62 200 THR A C 1
ATOM 1635 O O . THR A 1 200 ? -8.390 4.921 -2.130 1.00 98.62 200 THR A O 1
ATOM 1638 N N . GLN A 1 201 ? -6.216 4.856 -2.676 1.00 98.44 201 GLN A N 1
ATOM 1639 C CA . GLN A 1 201 ? -5.847 3.771 -1.767 1.00 98.44 201 GLN A CA 1
ATOM 1640 C C . GLN A 1 201 ? -6.171 4.107 -0.305 1.00 98.44 201 GLN A C 1
ATOM 1642 O O . GLN A 1 201 ? -6.867 3.350 0.377 1.00 98.44 201 GLN A O 1
ATOM 1647 N N . LEU A 1 202 ? -5.756 5.281 0.173 1.00 98.56 202 LEU A N 1
ATOM 1648 C CA . LEU A 1 202 ? -6.042 5.731 1.538 1.00 98.56 202 LEU A CA 1
ATOM 1649 C C . LEU A 1 202 ? -7.536 5.977 1.772 1.00 98.56 202 LEU A C 1
ATOM 1651 O O . LEU A 1 202 ? -8.054 5.716 2.865 1.00 98.56 202 LEU A O 1
ATOM 1655 N N . TRP A 1 203 ? -8.253 6.456 0.754 1.00 98.56 203 TRP A N 1
ATOM 1656 C CA . TRP A 1 203 ? -9.704 6.578 0.808 1.00 98.56 203 TRP A CA 1
ATOM 1657 C C . TRP A 1 203 ? -10.384 5.210 0.939 1.00 98.56 203 TRP A C 1
ATOM 1659 O O . TRP A 1 203 ? -11.234 5.048 1.823 1.00 98.56 203 TRP A O 1
ATOM 1669 N N . LEU A 1 204 ? -9.975 4.217 0.139 1.00 98.44 204 LEU A N 1
ATOM 1670 C CA . LEU A 1 204 ? -10.450 2.834 0.241 1.00 98.44 204 LEU A CA 1
ATOM 1671 C C . LEU A 1 204 ? -10.156 2.260 1.629 1.00 98.44 204 LEU A C 1
ATOM 1673 O O . LEU A 1 204 ? -11.048 1.682 2.249 1.00 98.44 204 LEU A O 1
ATOM 1677 N N . PHE A 1 205 ? -8.960 2.495 2.172 1.00 98.31 205 PHE A N 1
ATOM 1678 C CA . PHE A 1 205 ? -8.588 2.031 3.507 1.00 98.31 205 PHE A CA 1
ATOM 1679 C C . PHE A 1 205 ? -9.472 2.625 4.606 1.00 98.31 205 PHE A C 1
ATOM 1681 O O . PHE A 1 205 ? -9.988 1.917 5.479 1.00 98.31 205 PHE A O 1
ATOM 1688 N N . LYS A 1 206 ? -9.694 3.941 4.549 1.00 97.56 206 LYS A N 1
ATOM 1689 C CA . LYS A 1 206 ? -10.586 4.644 5.470 1.00 97.56 206 LYS A CA 1
ATOM 1690 C C . LYS A 1 206 ? -12.018 4.117 5.367 1.00 97.56 206 LYS A C 1
ATOM 1692 O O . LYS A 1 206 ? -12.674 3.868 6.388 1.00 97.56 206 LYS A O 1
ATOM 1697 N N . ARG A 1 207 ? -12.544 4.026 4.143 1.00 97.06 207 ARG A N 1
ATOM 1698 C CA . ARG A 1 207 ? -13.952 3.703 3.888 1.00 97.06 207 ARG A CA 1
ATOM 1699 C C . ARG A 1 207 ? -14.245 2.242 4.203 1.00 97.06 207 ARG A C 1
ATOM 1701 O O . ARG A 1 207 ? -15.208 1.971 4.929 1.00 97.06 207 ARG A O 1
ATOM 1708 N N . TYR A 1 208 ? -13.386 1.354 3.727 1.00 97.56 208 TYR A N 1
ATOM 1709 C CA . TYR A 1 208 ? -13.532 -0.089 3.768 1.00 97.56 208 TYR A CA 1
ATOM 1710 C C . TYR A 1 208 ? -12.490 -0.700 4.713 1.00 97.56 208 TYR A C 1
ATOM 1712 O O . TYR A 1 208 ? -12.766 -0.805 5.911 1.00 97.56 208 TYR A O 1
ATOM 1720 N N . ASP A 1 209 ? -11.308 -1.084 4.237 1.00 97.94 209 ASP A N 1
ATOM 1721 C CA . ASP A 1 209 ? -10.263 -1.713 5.050 1.00 97.94 209 ASP A CA 1
ATOM 1722 C C . ASP A 1 209 ? -8.926 -1.854 4.302 1.00 97.94 209 ASP A C 1
ATOM 1724 O O . ASP A 1 209 ? -8.806 -1.486 3.134 1.00 97.94 209 ASP A O 1
ATOM 1728 N N . PHE A 1 210 ? -7.905 -2.363 5.001 1.00 98.31 210 PHE A N 1
ATOM 1729 C CA . PHE A 1 210 ? -6.573 -2.587 4.436 1.00 98.31 210 PHE A CA 1
ATOM 1730 C C . PHE A 1 210 ? -6.591 -3.582 3.275 1.00 98.31 210 PHE A C 1
ATOM 1732 O O . PHE A 1 210 ? -5.888 -3.373 2.296 1.00 98.31 210 PHE A O 1
ATOM 1739 N N . VAL A 1 211 ? -7.404 -4.642 3.355 1.00 98.25 211 VAL A N 1
ATOM 1740 C CA . VAL A 1 211 ? -7.506 -5.632 2.269 1.00 98.25 211 VAL A CA 1
ATOM 1741 C C . VAL A 1 211 ? -7.983 -4.978 0.974 1.00 98.25 211 VAL A C 1
ATOM 1743 O O . VAL A 1 211 ? -7.430 -5.267 -0.078 1.00 98.25 211 VAL A O 1
ATOM 1746 N N . SER A 1 212 ? -8.953 -4.064 1.042 1.00 98.38 212 SER A N 1
ATOM 1747 C CA . SER A 1 212 ? -9.433 -3.321 -0.133 1.00 98.38 212 SER A CA 1
ATOM 1748 C C . SER A 1 212 ? -8.350 -2.413 -0.715 1.00 98.38 212 SER A C 1
ATOM 1750 O O . SER A 1 212 ? -8.165 -2.373 -1.926 1.00 98.38 212 SER A O 1
ATOM 1752 N N . MET A 1 213 ? -7.612 -1.710 0.149 1.00 98.25 213 MET A N 1
ATOM 1753 C CA . MET A 1 213 ? -6.485 -0.863 -0.257 1.00 98.25 213 MET A CA 1
ATOM 1754 C C . MET A 1 213 ? -5.375 -1.671 -0.933 1.00 98.25 213 MET A C 1
ATOM 1756 O O . MET A 1 213 ? -4.866 -1.271 -1.974 1.00 98.25 213 MET A O 1
ATOM 1760 N N . TYR A 1 214 ? -5.018 -2.815 -0.351 1.00 98.25 214 TYR A N 1
ATOM 1761 C CA . TYR A 1 214 ? -3.974 -3.675 -0.888 1.00 98.25 214 TYR A CA 1
ATOM 1762 C C . TYR A 1 214 ? -4.426 -4.351 -2.187 1.00 98.25 214 TYR A C 1
ATOM 1764 O O . TYR A 1 214 ? -3.667 -4.377 -3.145 1.00 98.25 214 TYR A O 1
ATOM 1772 N N . LEU A 1 215 ? -5.684 -4.804 -2.275 1.00 98.06 215 LEU A N 1
ATOM 1773 C CA . LEU A 1 215 ? -6.250 -5.357 -3.509 1.00 98.06 215 LEU A CA 1
ATOM 1774 C C . LEU A 1 215 ? -6.207 -4.352 -4.662 1.00 98.06 215 LEU A C 1
ATOM 1776 O O . LEU A 1 215 ? -5.851 -4.744 -5.767 1.00 98.06 215 LEU A O 1
ATOM 1780 N N . PHE A 1 216 ? -6.538 -3.080 -4.414 1.00 98.38 216 PHE A N 1
ATOM 1781 C CA . PHE A 1 216 ? -6.409 -2.031 -5.429 1.00 98.38 216 PHE A CA 1
ATOM 1782 C C . PHE A 1 216 ? -4.997 -2.037 -6.037 1.00 98.38 216 PHE A C 1
ATOM 1784 O O . PHE A 1 216 ? -4.859 -2.062 -7.254 1.00 98.38 216 PHE A O 1
ATOM 1791 N N . ARG A 1 217 ? -3.955 -2.114 -5.200 1.00 96.12 217 ARG A N 1
ATOM 1792 C CA . ARG A 1 217 ? -2.557 -2.151 -5.655 1.00 96.12 217 ARG A CA 1
ATOM 1793 C C . ARG A 1 217 ? -2.153 -3.447 -6.348 1.00 96.12 217 ARG A C 1
ATOM 1795 O O . ARG A 1 217 ? -1.205 -3.442 -7.111 1.00 96.12 217 ARG A O 1
ATOM 1802 N N . LEU A 1 218 ? -2.814 -4.560 -6.043 1.00 95.38 218 LEU A N 1
ATOM 1803 C CA . LEU A 1 218 ? -2.537 -5.834 -6.711 1.00 95.38 218 LEU A CA 1
ATOM 1804 C C . LEU A 1 218 ? -3.142 -5.904 -8.115 1.00 95.38 218 LEU A C 1
ATOM 1806 O O . LEU A 1 218 ? -2.670 -6.685 -8.934 1.00 95.38 218 LEU A O 1
ATOM 1810 N N . VAL A 1 219 ? -4.228 -5.167 -8.350 1.00 95.00 219 VAL A N 1
ATOM 1811 C CA . VAL A 1 219 ? -4.934 -5.144 -9.638 1.00 95.00 219 VAL A CA 1
ATOM 1812 C C . VAL A 1 219 ? -4.373 -4.069 -10.572 1.00 95.00 219 VAL A C 1
ATOM 1814 O O . VAL A 1 219 ? -4.414 -4.269 -11.783 1.00 95.00 219 VAL A O 1
ATOM 1817 N N . TYR A 1 220 ? -3.903 -2.951 -10.012 1.00 87.56 220 TYR A N 1
ATOM 1818 C CA . TYR A 1 220 ? -3.240 -1.861 -10.731 1.00 87.56 220 TYR A CA 1
ATOM 1819 C C . TYR A 1 220 ? -1.820 -2.265 -11.144 1.00 87.56 220 TYR A C 1
ATOM 1821 O O . TYR A 1 220 ? -1.495 -2.085 -12.337 1.00 87.56 220 TYR A O 1
#

Secondary structure (DSSP, 8-state):
--SHHHHHHHHHHHHHHHHHHHHHHHHHHHHHHHH--HHHHHHHTTS-HHHHHHHHHHHHHHHHHHHHHHTS--S--TT-HHHHHHHHHHHHHHHHHHHHHHHHSPPPTTSSPPTTHHHHHHHHHHHHHIIIIIIHHHHHHHHHHHHH-TT--HHHHHHHHHHHHHTHHHHHHHHTTSS-SS--HHHHHHHHHHHHHHHHHHHHHHHS-HHHHHHHHHH-

Organism: NCBI:txid2709311